Protein AF-A0A5J4T863-F1 (afdb_monomer)

Sequence (246 aa):
MRERHWDKLKEETQPFDHRSDDFTLDKIFEIGLPEHLELIAQIAGQATEEAVIEKKIEEVTAFWNQQEYILTTYKNIARIGSVEDIEQQIDDHLMELASMKGSRYVATFVTELENWEHLLTQMMLTTEKLMMAQKEWLYLESIFGVSEDMRRQMAKEARDFSNVNAEWERIVKQILADKLVLHTSQIPQIVIRCTDVQKKLEIIKNSLNKFLEDKRMLFPRFYFLSDDDLLKILGHARDPQVMKEF

pLDDT: mean 89.09, std 9.51, range [48.03, 98.12]

Organism: NCBI:txid222440

Solvent-accessible surface area (backbone atoms only — not comparable to full-atom values): 13759 Å² total; per-residue (Å²): 121,56,71,75,53,57,50,56,52,31,71,78,53,56,86,73,60,89,84,44,93,74,61,42,73,70,46,43,57,73,60,45,51,79,82,40,50,69,60,52,51,51,50,52,51,49,36,52,56,35,48,54,53,51,51,49,52,51,50,56,50,60,50,47,77,67,38,57,62,45,73,41,71,59,96,90,40,81,41,77,45,78,53,64,72,57,54,51,51,42,54,53,50,48,54,49,48,53,54,50,66,71,40,95,64,28,80,91,46,50,71,59,51,52,50,49,51,51,51,44,52,39,35,51,54,35,50,51,39,49,52,55,30,50,53,55,47,52,57,51,43,64,47,56,71,70,17,66,53,40,30,63,77,39,46,67,51,42,51,53,47,53,57,45,48,59,51,51,51,50,53,52,51,51,42,69,76,46,39,36,44,59,63,51,36,70,40,67,65,54,51,53,51,31,52,55,45,36,56,52,50,49,54,45,50,53,53,49,53,51,52,54,50,56,50,24,71,77,39,68,74,50,70,81,44,54,71,70,57,47,47,50,51,56,38,41,72,85,44,77,70,69,65,71,81,114

Mean predicted aligned error: 7.64 Å

InterPro domains:
  IPR013602 Dynein heavy chain, linker [PF08393] (1-244)
  IPR026983 Dynein heavy chain [PTHR45703] (1-244)
  IPR042222 Dynein heavy chain, domain 2, N-terminal [G3DSA:1.20.140.100] (68-216)
  IPR042228 Dynein heavy chain, linker, subdomain 3 [G3DSA:3.20.180.20] (219-246)

Structure (mmCIF, N/CA/C/O backbone):
data_AF-A0A5J4T863-F1
#
_entry.id   AF-A0A5J4T863-F1
#
loop_
_atom_site.group_PDB
_atom_site.id
_atom_site.type_symbol
_atom_site.label_atom_id
_atom_site.label_alt_id
_atom_site.label_comp_id
_atom_site.label_asym_id
_atom_site.label_entity_id
_atom_site.label_seq_id
_atom_site.pdbx_PDB_ins_code
_atom_site.Cartn_x
_atom_site.Cartn_y
_atom_site.Cartn_z
_atom_site.occupancy
_atom_site.B_iso_or_equiv
_atom_site.auth_seq_id
_atom_site.auth_comp_id
_atom_site.auth_asym_id
_atom_site.auth_atom_id
_atom_site.pdbx_PDB_model_num
ATOM 1 N N . MET A 1 1 ? -23.490 5.747 25.205 1.00 80.31 1 MET A N 1
ATOM 2 C CA . MET A 1 1 ? -23.771 4.595 26.094 1.00 80.31 1 MET A CA 1
ATOM 3 C C . MET A 1 1 ? -24.101 3.373 25.245 1.00 80.31 1 MET A C 1
ATOM 5 O O . MET A 1 1 ? -25.030 3.425 24.451 1.00 80.31 1 MET A O 1
ATOM 9 N N . ARG A 1 2 ? -23.307 2.308 25.373 1.00 87.44 2 ARG A N 1
ATOM 10 C CA . ARG A 1 2 ? -23.528 0.967 24.776 1.00 87.44 2 ARG A CA 1
ATOM 11 C C . ARG A 1 2 ? -24.027 -0.005 25.856 1.00 87.44 2 ARG A C 1
ATOM 13 O O . ARG A 1 2 ? -23.807 0.291 27.025 1.00 87.44 2 ARG A O 1
ATOM 20 N N . GLU A 1 3 ? -24.593 -1.158 25.490 1.00 86.69 3 GLU A N 1
ATOM 21 C CA . GLU A 1 3 ? -25.107 -2.180 26.438 1.00 86.69 3 GLU A CA 1
ATOM 22 C C . GLU A 1 3 ? -24.143 -2.491 27.589 1.00 86.69 3 GLU A C 1
ATOM 24 O O . GLU A 1 3 ? -24.523 -2.369 28.744 1.00 86.69 3 GLU A O 1
ATOM 29 N N . ARG A 1 4 ? -22.853 -2.705 27.293 1.00 87.50 4 ARG A N 1
ATOM 30 C CA . ARG A 1 4 ? -21.797 -2.934 28.301 1.00 87.50 4 ARG A CA 1
ATOM 31 C C . ARG A 1 4 ? -21.737 -1.894 29.431 1.00 87.50 4 ARG A C 1
ATOM 33 O O . ARG A 1 4 ? -21.301 -2.205 30.532 1.00 87.50 4 ARG A O 1
ATOM 40 N N . HIS A 1 5 ? -22.133 -0.650 29.163 1.00 88.62 5 HIS A N 1
ATOM 41 C CA . HIS A 1 5 ? -22.171 0.415 30.167 1.00 88.62 5 HIS A CA 1
ATOM 42 C C . HIS A 1 5 ? -23.421 0.312 31.035 1.00 88.62 5 HIS A C 1
ATOM 44 O O . HIS A 1 5 ? -23.343 0.529 32.238 1.00 88.62 5 HIS A O 1
ATOM 50 N N . TRP A 1 6 ? -24.558 -0.033 30.427 1.00 87.38 6 TRP A N 1
ATOM 51 C CA . TRP A 1 6 ? -25.800 -0.299 31.145 1.00 87.38 6 TRP A CA 1
ATOM 52 C C . TRP A 1 6 ? -25.680 -1.545 32.013 1.00 87.38 6 TRP A C 1
ATOM 54 O O . TRP A 1 6 ? -26.173 -1.540 33.131 1.00 87.38 6 TRP A O 1
ATOM 64 N N . ASP A 1 7 ? -24.985 -2.575 31.542 1.00 86.38 7 ASP A N 1
ATOM 65 C CA . ASP A 1 7 ? -24.773 -3.808 32.298 1.00 86.38 7 ASP A CA 1
ATOM 66 C C . ASP A 1 7 ? -23.894 -3.571 33.532 1.00 86.38 7 ASP A C 1
ATOM 68 O O . ASP A 1 7 ? -24.303 -3.941 34.627 1.00 86.38 7 ASP A O 1
ATOM 72 N N . LYS A 1 8 ? -22.790 -2.817 33.409 1.00 84.56 8 LYS A N 1
ATOM 73 C CA . LYS A 1 8 ? -22.002 -2.350 34.572 1.00 84.56 8 LYS A CA 1
ATOM 74 C C . LYS A 1 8 ? -22.839 -1.566 35.582 1.00 84.56 8 LYS A C 1
ATOM 76 O O . LYS A 1 8 ? -22.644 -1.670 36.786 1.00 84.56 8 LYS A O 1
ATOM 81 N N . LEU A 1 9 ? -23.766 -0.753 35.086 1.00 86.12 9 LEU A N 1
ATOM 82 C CA . LEU A 1 9 ? -24.623 0.074 35.926 1.00 86.12 9 LEU A CA 1
ATOM 83 C C . LEU A 1 9 ? -25.678 -0.776 36.653 1.00 86.12 9 LEU A C 1
ATOM 85 O O . LEU A 1 9 ? -25.969 -0.508 37.812 1.00 86.12 9 LEU A O 1
ATOM 89 N N . LYS A 1 10 ? -26.200 -1.829 36.011 1.00 86.69 10 LYS A N 1
ATOM 90 C CA . LYS A 1 10 ? -27.104 -2.820 36.624 1.00 86.69 10 LYS A CA 1
ATOM 91 C C . LYS A 1 10 ? -26.392 -3.731 37.631 1.00 86.69 10 LYS A C 1
ATOM 93 O O . LYS A 1 10 ? -27.035 -4.163 38.579 1.00 86.69 10 LYS A O 1
ATOM 98 N N . GLU A 1 11 ? -25.108 -4.041 37.428 1.00 84.31 11 GLU A N 1
ATOM 99 C CA . GLU A 1 11 ? -24.301 -4.860 38.352 1.00 84.31 11 GLU A CA 1
ATOM 100 C C . GLU A 1 11 ? -24.072 -4.170 39.703 1.00 84.31 11 GLU A C 1
ATOM 102 O O . GLU A 1 11 ? -24.133 -4.814 40.746 1.00 84.31 11 GLU A O 1
ATOM 107 N N . GLU A 1 12 ? -23.835 -2.860 39.679 1.00 78.12 12 GLU A N 1
ATOM 108 C CA . GLU A 1 12 ? -23.541 -2.046 40.867 1.00 78.12 12 GLU A CA 1
ATOM 109 C C . GLU A 1 12 ? -24.800 -1.429 41.509 1.00 78.12 12 GLU A C 1
ATOM 111 O O . GLU A 1 12 ? -24.727 -0.809 42.570 1.00 78.12 12 GLU A O 1
ATOM 116 N N . THR A 1 13 ? -25.961 -1.576 40.862 1.00 79.31 13 THR A N 1
ATOM 117 C CA . THR A 1 13 ? -27.264 -1.114 41.368 1.00 79.31 13 THR A CA 1
ATOM 118 C C . THR A 1 13 ? -28.257 -2.283 41.415 1.00 79.31 13 THR A C 1
ATOM 120 O O . THR A 1 13 ? -27.881 -3.408 41.740 1.00 79.31 13 THR A O 1
ATOM 123 N N . GLN A 1 14 ? -29.541 -2.048 41.135 1.00 79.38 14 GLN A N 1
ATOM 124 C CA . GLN A 1 14 ? -30.522 -3.120 40.976 1.00 79.38 14 GLN A CA 1
ATOM 125 C C . GLN A 1 14 ? -30.745 -3.443 39.493 1.00 79.38 14 GLN A C 1
ATOM 127 O O . GLN A 1 14 ? -30.554 -2.582 38.636 1.00 79.38 14 GLN A O 1
ATOM 132 N N . PRO A 1 15 ? -31.214 -4.655 39.153 1.00 79.81 15 PRO A N 1
ATOM 133 C CA . PRO A 1 15 ? -31.597 -4.977 37.787 1.00 79.81 15 PRO A CA 1
ATOM 134 C C . PRO A 1 15 ? -32.766 -4.098 37.326 1.00 79.81 15 PRO A C 1
ATOM 136 O O . PRO A 1 15 ? -33.835 -4.102 37.935 1.00 79.81 15 PRO A O 1
ATOM 139 N N . PHE A 1 16 ? -32.588 -3.389 36.215 1.00 82.19 16 PHE A N 1
ATOM 140 C CA . PHE A 1 16 ? -33.662 -2.663 35.542 1.00 82.19 16 PHE A CA 1
ATOM 141 C C . PHE A 1 16 ? -33.547 -2.803 34.024 1.00 82.19 16 PHE A C 1
ATOM 143 O O . PHE A 1 16 ? -32.462 -3.022 33.471 1.00 82.19 16 PHE A O 1
ATOM 150 N N . ASP A 1 17 ? -34.683 -2.664 33.344 1.00 83.38 17 ASP A N 1
ATOM 151 C CA . ASP A 1 17 ? -34.731 -2.612 31.889 1.00 83.38 17 ASP A CA 1
ATOM 152 C C . ASP A 1 17 ? -34.752 -1.156 31.415 1.00 83.38 17 ASP A C 1
ATOM 154 O O . ASP A 1 17 ? -35.772 -0.475 31.473 1.00 83.38 17 ASP A O 1
ATOM 158 N N . HIS A 1 18 ? -33.601 -0.690 30.937 1.00 79.25 18 HIS A N 1
ATOM 159 C CA . HIS A 1 18 ? -33.407 0.659 30.404 1.00 79.25 18 HIS A CA 1
ATOM 160 C C . HIS A 1 18 ? -34.060 0.879 29.026 1.00 79.25 18 HIS A C 1
ATOM 162 O O . HIS A 1 18 ? -34.014 1.993 28.509 1.00 79.25 18 HIS A O 1
ATOM 168 N N . ARG A 1 19 ? -34.623 -0.173 28.412 1.00 82.62 19 ARG A N 1
ATOM 169 C CA . ARG A 1 19 ? -35.349 -0.118 27.133 1.00 82.62 19 ARG A CA 1
ATOM 170 C C . ARG A 1 19 ? -36.867 -0.230 27.303 1.00 82.62 19 ARG A C 1
ATOM 172 O O . ARG A 1 19 ? -37.578 -0.131 26.307 1.00 82.62 19 ARG A O 1
ATOM 179 N N . SER A 1 20 ? -37.349 -0.459 28.524 1.00 85.38 20 SER A N 1
ATOM 180 C CA . SER A 1 20 ? -38.778 -0.542 28.823 1.00 85.38 20 SER A CA 1
ATOM 181 C C . SER A 1 20 ? -39.431 0.839 28.778 1.00 85.38 20 SER A C 1
ATOM 183 O O . SER A 1 20 ? -38.846 1.821 29.236 1.00 85.38 20 SER A O 1
ATOM 185 N N . ASP A 1 21 ? -40.680 0.896 28.314 1.00 81.81 21 ASP A N 1
ATOM 186 C CA . ASP A 1 21 ? -41.514 2.103 28.374 1.00 81.81 21 ASP A CA 1
ATOM 187 C C . ASP A 1 21 ? -41.755 2.568 29.829 1.00 81.81 21 ASP A C 1
ATOM 189 O O . ASP A 1 21 ? -42.016 3.745 30.077 1.00 81.81 21 ASP A O 1
ATOM 193 N N . ASP A 1 22 ? -41.593 1.664 30.804 1.00 80.19 22 ASP A N 1
ATOM 194 C CA . ASP A 1 22 ? -41.710 1.948 32.240 1.00 80.19 22 ASP A CA 1
ATOM 195 C C . ASP A 1 22 ? -40.441 2.584 32.848 1.00 80.19 22 ASP A C 1
ATOM 197 O O . ASP A 1 22 ? -40.421 2.924 34.037 1.00 80.19 22 ASP A O 1
ATOM 201 N N . PHE A 1 23 ? -39.368 2.767 32.064 1.00 82.75 23 PHE A N 1
ATOM 202 C CA . PHE A 1 23 ? -38.131 3.419 32.504 1.00 82.75 23 PHE A CA 1
ATOM 203 C C . PHE A 1 23 ? -38.292 4.948 32.557 1.00 82.75 23 PHE A C 1
ATOM 205 O O . PHE A 1 23 ? -37.759 5.709 31.749 1.00 82.75 23 PHE A O 1
ATOM 212 N N . THR A 1 24 ? -39.079 5.400 33.529 1.00 85.56 24 THR A N 1
ATOM 213 C CA . THR A 1 24 ? -39.400 6.810 33.780 1.00 85.56 24 THR A CA 1
ATOM 214 C C . THR A 1 24 ? -38.489 7.423 34.849 1.00 85.56 24 THR A C 1
ATOM 216 O O . THR A 1 24 ? -37.774 6.716 35.558 1.00 85.56 24 THR A O 1
ATOM 219 N N . LEU A 1 25 ? -38.527 8.753 35.008 1.00 81.75 25 LEU A N 1
ATOM 220 C CA . LEU A 1 25 ? -37.809 9.438 36.093 1.00 81.75 25 LEU A CA 1
ATOM 221 C C . LEU A 1 25 ? -38.208 8.900 37.472 1.00 81.75 25 LEU A C 1
ATOM 223 O O . LEU A 1 25 ? -37.327 8.652 38.288 1.00 81.75 25 LEU A O 1
ATOM 227 N N . ASP A 1 26 ? -39.498 8.654 37.705 1.00 83.75 26 ASP A N 1
ATOM 228 C CA . ASP A 1 26 ? -39.975 8.066 38.962 1.00 83.75 26 ASP A CA 1
ATOM 229 C C . ASP A 1 26 ? -39.335 6.695 39.199 1.00 83.75 26 ASP A C 1
ATOM 231 O O . ASP A 1 26 ? -38.823 6.425 40.286 1.00 83.75 26 ASP A O 1
ATOM 235 N N . LYS A 1 27 ? -39.237 5.870 38.147 1.00 80.81 27 LYS A N 1
ATOM 236 C CA . LYS A 1 27 ? -38.539 4.586 38.214 1.00 80.81 27 LYS A CA 1
ATOM 237 C C . LYS A 1 27 ? -37.052 4.759 38.533 1.00 80.81 27 LYS A C 1
ATOM 239 O O . LYS A 1 27 ? -36.527 4.018 39.351 1.00 80.81 27 LYS A O 1
ATOM 244 N N . ILE A 1 28 ? -36.375 5.753 37.959 1.00 82.50 28 ILE A N 1
ATOM 245 C CA . ILE A 1 28 ? -34.960 6.047 38.253 1.00 82.50 28 ILE A CA 1
ATOM 246 C C . ILE A 1 28 ? -34.751 6.363 39.744 1.00 82.50 28 ILE A C 1
ATOM 248 O O . ILE A 1 28 ? -33.784 5.879 40.336 1.00 82.50 28 ILE A O 1
ATOM 252 N N . PHE A 1 29 ? -35.661 7.125 40.361 1.00 82.12 29 PHE A N 1
ATOM 253 C CA . PHE A 1 29 ? -35.635 7.382 41.804 1.00 82.12 29 PHE A CA 1
ATOM 254 C C . PHE A 1 29 ? -35.939 6.121 42.623 1.00 82.12 29 PHE A C 1
ATOM 256 O O . PHE A 1 29 ? -35.241 5.866 43.601 1.00 82.12 29 PHE A O 1
ATOM 263 N N . GLU A 1 30 ? -36.916 5.305 42.212 1.00 82.06 30 GLU A N 1
ATOM 264 C CA . GLU A 1 30 ? -37.238 4.032 42.880 1.00 82.06 30 GLU A CA 1
ATOM 265 C C . GLU A 1 30 ? -36.070 3.038 42.876 1.00 82.06 30 GLU A C 1
ATOM 267 O O . GLU A 1 30 ? -35.880 2.312 43.849 1.00 82.06 30 GLU A O 1
ATOM 272 N N . ILE A 1 31 ? -35.285 3.001 41.794 1.00 79.50 31 ILE A N 1
ATOM 273 C CA . ILE A 1 31 ? -34.131 2.100 41.651 1.00 79.50 31 ILE A CA 1
ATOM 274 C C . ILE A 1 31 ? -32.913 2.614 42.455 1.00 79.50 31 ILE A C 1
ATOM 276 O O . ILE A 1 31 ? -31.902 1.925 42.565 1.00 79.50 31 ILE A O 1
ATOM 280 N N . GLY A 1 32 ? -32.984 3.816 43.041 1.00 79.31 32 GLY A N 1
ATOM 281 C CA . GLY A 1 32 ? -31.904 4.378 43.859 1.00 79.31 32 GLY A CA 1
ATOM 282 C C . GLY A 1 32 ? -30.717 4.910 43.052 1.00 79.31 32 GLY A C 1
ATOM 283 O O . GLY A 1 32 ? -29.674 5.223 43.615 1.00 79.31 32 GLY A O 1
ATOM 284 N N . LEU A 1 33 ? -30.860 5.088 41.734 1.00 80.50 33 LEU A N 1
ATOM 285 C CA . LEU A 1 33 ? -29.812 5.644 40.866 1.00 80.50 33 LEU A CA 1
ATOM 286 C C . LEU A 1 33 ? -29.230 6.994 41.343 1.00 80.50 33 LEU A C 1
ATOM 288 O O . LEU A 1 33 ? -28.018 7.182 41.210 1.00 80.50 33 LEU A O 1
ATOM 292 N N . PRO A 1 34 ? -30.012 7.923 41.936 1.00 83.44 34 PRO A N 1
ATOM 293 C CA . PRO A 1 34 ? -29.473 9.163 42.501 1.00 83.44 34 PRO A CA 1
ATOM 294 C C . PRO A 1 34 ? -28.481 8.968 43.657 1.00 83.44 34 PRO A C 1
ATOM 296 O O . PRO A 1 34 ? -27.732 9.889 43.971 1.00 83.44 34 PRO A O 1
ATOM 299 N N . GLU A 1 35 ? -28.446 7.799 44.296 1.00 85.50 35 GLU A N 1
ATOM 300 C CA . GLU A 1 35 ? -27.466 7.485 45.345 1.00 85.50 35 GLU A CA 1
ATOM 301 C C . GLU A 1 35 ? -26.100 7.094 44.751 1.00 85.50 35 GLU A C 1
ATOM 303 O O . GLU A 1 35 ? -25.078 7.160 45.430 1.00 85.50 35 GLU A O 1
ATOM 308 N N . HIS A 1 36 ? -26.056 6.778 43.451 1.00 85.56 36 HIS A N 1
ATOM 309 C CA . HIS A 1 36 ? -24.871 6.314 42.725 1.00 85.56 36 HIS A CA 1
ATOM 310 C C . HIS A 1 36 ? -24.353 7.337 41.696 1.00 85.56 36 HIS A C 1
ATOM 312 O O . HIS A 1 36 ? -23.731 6.964 40.700 1.00 85.56 36 HIS A O 1
ATOM 318 N N . LEU A 1 37 ? -24.584 8.639 41.911 1.00 86.31 37 LEU A N 1
ATOM 319 C CA . LEU A 1 37 ? -24.225 9.697 40.949 1.00 86.31 37 LEU A CA 1
ATOM 320 C C . LEU A 1 37 ? -22.748 9.682 40.531 1.00 86.31 37 LEU A C 1
ATOM 322 O O . LEU A 1 37 ? -22.456 9.893 39.355 1.00 86.31 37 LEU A O 1
ATOM 326 N N . GLU A 1 38 ? -21.824 9.410 41.456 1.00 87.81 38 GLU A N 1
ATOM 327 C CA . GLU A 1 38 ? -20.389 9.325 41.142 1.00 87.81 38 GLU A CA 1
ATOM 328 C C . GLU A 1 38 ? -20.082 8.174 40.176 1.00 87.81 38 GLU A C 1
ATOM 330 O O . GLU A 1 38 ? -19.360 8.358 39.194 1.00 87.81 38 GLU A O 1
ATOM 335 N N . LEU A 1 39 ? -20.691 7.007 40.403 1.00 86.62 39 LEU A N 1
ATOM 336 C CA . LEU A 1 39 ? -20.548 5.845 39.531 1.00 86.62 39 LEU A CA 1
ATOM 337 C C . LEU A 1 39 ? -21.152 6.116 38.147 1.00 86.62 39 LEU A C 1
ATOM 339 O O . LEU A 1 39 ? -20.528 5.814 37.129 1.00 86.62 39 LEU A O 1
ATOM 343 N N . ILE A 1 40 ? -22.343 6.721 38.096 1.00 88.06 40 ILE A N 1
ATOM 344 C CA . ILE A 1 40 ? -23.002 7.091 36.837 1.00 88.06 40 ILE A CA 1
ATOM 345 C C . ILE A 1 40 ? -22.121 8.070 36.055 1.00 88.06 40 ILE A C 1
ATOM 347 O O . ILE A 1 40 ? -21.906 7.876 34.858 1.00 88.06 40 ILE A O 1
ATOM 351 N N . ALA A 1 41 ? -21.568 9.088 36.722 1.00 89.00 41 ALA A N 1
ATOM 352 C CA . ALA A 1 41 ? -20.662 10.050 36.104 1.00 89.00 41 ALA A CA 1
ATOM 353 C C . ALA A 1 41 ? -19.390 9.373 35.569 1.00 89.00 41 ALA A C 1
ATOM 355 O O . ALA A 1 41 ? -18.960 9.667 34.453 1.00 89.00 41 ALA A O 1
ATOM 356 N N . GLN A 1 42 ? -18.822 8.420 36.314 1.00 88.94 42 GLN A N 1
ATOM 357 C CA . GLN A 1 42 ? -17.664 7.644 35.874 1.00 88.94 42 GLN A CA 1
ATOM 358 C C . GLN A 1 42 ? -17.976 6.785 34.638 1.00 88.94 42 GLN A C 1
ATOM 360 O O . GLN A 1 42 ? -17.206 6.799 33.676 1.00 88.94 42 GLN A O 1
ATOM 365 N N . ILE A 1 43 ? -19.097 6.056 34.635 1.00 88.50 43 ILE A N 1
ATOM 366 C CA . ILE A 1 43 ? -19.513 5.202 33.511 1.00 88.50 43 ILE A CA 1
ATOM 367 C C . ILE A 1 43 ? -19.843 6.052 32.279 1.00 88.50 43 ILE A C 1
ATOM 369 O O . ILE A 1 43 ? -19.440 5.704 31.169 1.00 88.50 43 ILE A O 1
ATOM 373 N N . ALA A 1 44 ? -20.535 7.179 32.456 1.00 89.50 44 ALA A N 1
ATOM 374 C CA . ALA A 1 44 ? -20.839 8.111 31.374 1.00 89.50 44 ALA A CA 1
ATOM 375 C C . ALA A 1 44 ? -19.565 8.747 30.795 1.00 89.50 44 ALA A C 1
ATOM 377 O O . ALA A 1 44 ? -19.439 8.871 29.574 1.00 89.50 44 ALA A O 1
ATOM 378 N N . GLY A 1 45 ? -18.598 9.090 31.652 1.00 89.88 45 GLY A N 1
ATOM 379 C CA . GLY A 1 45 ? -17.272 9.548 31.241 1.00 89.88 45 GLY A CA 1
ATOM 380 C C . GLY A 1 45 ? -16.543 8.492 30.410 1.00 89.88 45 GLY A C 1
ATOM 381 O O . GLY A 1 45 ? -16.135 8.777 29.287 1.00 89.88 45 GLY A O 1
ATOM 382 N N . GLN A 1 46 ? -16.479 7.246 30.897 1.00 89.62 46 GLN A N 1
ATOM 383 C CA . GLN A 1 46 ? -15.928 6.118 30.136 1.00 89.62 46 GLN A CA 1
ATOM 384 C C . GLN A 1 46 ? -16.626 5.956 28.779 1.00 89.62 46 GLN A C 1
ATOM 386 O O . GLN A 1 46 ? -15.955 5.842 27.759 1.00 89.62 46 GLN A O 1
ATOM 391 N N . ALA A 1 47 ? -17.959 5.991 28.745 1.00 90.38 47 ALA A N 1
ATOM 392 C CA . ALA A 1 47 ? -18.721 5.830 27.511 1.00 90.38 47 ALA A CA 1
ATOM 393 C C . ALA A 1 47 ? -18.468 6.950 26.496 1.00 90.38 47 ALA A C 1
ATOM 395 O O . ALA A 1 47 ? -18.556 6.712 25.293 1.00 90.38 47 ALA A O 1
ATOM 396 N N . THR A 1 48 ? -18.191 8.163 26.975 1.00 91.75 48 THR A N 1
ATOM 397 C CA . THR A 1 48 ? -17.872 9.314 26.125 1.00 91.75 48 THR A CA 1
ATOM 398 C C . THR A 1 48 ? -16.505 9.131 25.476 1.00 91.75 48 THR A C 1
ATOM 400 O O . THR A 1 48 ? -16.383 9.258 24.263 1.00 91.75 48 THR A O 1
ATOM 403 N N . GLU A 1 49 ? -15.499 8.749 26.260 1.00 91.38 49 GLU A N 1
ATOM 404 C CA . GLU A 1 49 ? -14.139 8.505 25.767 1.00 91.38 49 GLU A CA 1
ATOM 405 C C . GLU A 1 49 ? -14.071 7.286 24.832 1.00 91.38 49 GLU A C 1
ATOM 407 O O . GLU A 1 49 ? -13.416 7.328 23.792 1.00 91.38 49 GLU A O 1
ATOM 412 N N . GLU A 1 50 ? -14.809 6.214 25.138 1.00 92.56 50 GLU A N 1
ATOM 413 C CA . GLU A 1 50 ? -14.932 5.056 24.246 1.00 92.56 50 GLU A CA 1
ATOM 414 C C . GLU A 1 50 ? -15.592 5.419 22.909 1.00 92.56 50 GLU A C 1
ATOM 416 O O . GLU A 1 50 ? -15.167 4.921 21.870 1.00 92.56 50 GLU A O 1
ATOM 421 N N . ALA A 1 51 ? -16.596 6.302 22.911 1.00 92.06 51 ALA A N 1
ATOM 422 C CA . ALA A 1 51 ? -17.252 6.748 21.682 1.00 92.06 51 ALA A CA 1
ATOM 423 C C . ALA A 1 51 ? -16.312 7.564 20.776 1.00 92.06 51 ALA A C 1
ATOM 425 O O . ALA A 1 51 ? -16.452 7.519 19.555 1.00 92.06 51 ALA A O 1
ATOM 426 N N . VAL A 1 52 ? -15.343 8.286 21.351 1.00 92.12 52 VAL A N 1
ATOM 427 C CA . VAL A 1 52 ? -14.309 8.989 20.572 1.00 92.12 52 VAL A CA 1
ATOM 428 C C . VAL A 1 52 ? -13.413 7.989 19.841 1.00 92.12 52 VAL A C 1
ATOM 430 O O . VAL A 1 52 ? -13.148 8.176 18.655 1.00 92.12 52 VAL A O 1
ATOM 433 N N . ILE A 1 53 ? -12.976 6.924 20.521 1.00 93.38 53 ILE A N 1
ATOM 434 C CA . ILE A 1 53 ? -12.157 5.862 19.914 1.00 93.38 53 ILE A CA 1
ATOM 435 C C . ILE A 1 53 ? -12.948 5.147 18.812 1.00 93.38 53 ILE A C 1
ATOM 437 O O . ILE A 1 53 ? -12.453 5.008 17.698 1.00 93.38 53 ILE A O 1
ATOM 441 N N . GLU A 1 54 ? -14.190 4.754 19.100 1.00 94.19 54 GLU A N 1
ATOM 442 C CA . GLU A 1 54 ? -15.077 4.074 18.147 1.00 94.19 54 GLU A CA 1
ATOM 443 C C . GLU A 1 54 ? -15.268 4.903 16.867 1.00 94.19 54 GLU A C 1
ATOM 445 O O . GLU A 1 54 ? -15.028 4.409 15.769 1.00 94.19 54 GLU A O 1
ATOM 450 N N . LYS A 1 55 ? -15.584 6.198 17.003 1.00 94.25 55 LYS A N 1
ATOM 451 C CA . LYS A 1 55 ? -15.763 7.102 15.858 1.00 94.25 55 LYS A CA 1
ATOM 452 C C . LYS A 1 55 ? -14.497 7.231 15.010 1.00 94.25 55 LYS A C 1
ATOM 454 O O . LYS A 1 55 ? -14.580 7.240 13.787 1.00 94.25 55 LYS A O 1
ATOM 459 N N . LYS A 1 56 ? -13.324 7.322 15.642 1.00 94.44 56 LYS A N 1
ATOM 460 C CA . LYS A 1 56 ? -12.049 7.392 14.915 1.00 94.44 56 LYS A CA 1
ATOM 461 C C . LYS A 1 56 ? -11.774 6.118 14.123 1.00 94.44 56 LYS A C 1
ATOM 463 O O . LYS A 1 56 ? -11.345 6.194 12.978 1.00 94.44 56 LYS A O 1
ATOM 468 N N . ILE A 1 57 ? -12.048 4.950 14.701 1.00 95.69 57 ILE A N 1
ATOM 469 C CA . ILE A 1 57 ? -11.889 3.679 13.986 1.00 95.69 57 ILE A CA 1
ATOM 470 C C . ILE A 1 57 ? -12.855 3.599 12.794 1.00 95.69 57 ILE A C 1
ATOM 472 O O . ILE A 1 57 ? -12.457 3.1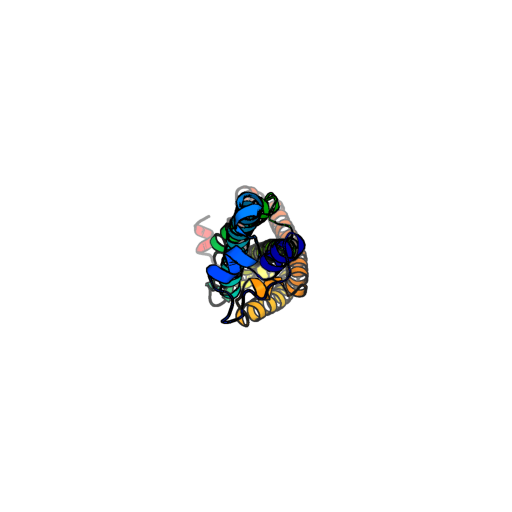65 11.710 1.00 95.69 57 ILE A O 1
ATOM 476 N N . GLU A 1 58 ? -14.099 4.060 12.954 1.00 96.44 58 GLU A N 1
ATOM 477 C CA . GLU A 1 58 ? -15.072 4.150 11.856 1.00 96.44 58 GLU A CA 1
ATOM 478 C C . GLU A 1 58 ? -14.583 5.079 10.729 1.00 96.44 58 GLU A C 1
ATOM 480 O O . GLU A 1 58 ? -14.711 4.733 9.554 1.00 96.44 58 GLU A O 1
ATOM 485 N N . GLU A 1 59 ? -13.981 6.224 11.069 1.00 96.50 59 GLU A N 1
ATOM 486 C CA . GLU A 1 59 ? -13.401 7.178 10.112 1.00 96.50 59 GLU A CA 1
ATOM 487 C C . GLU A 1 59 ? -12.233 6.552 9.328 1.00 96.50 59 GLU A C 1
ATOM 489 O O . GLU A 1 59 ? -12.250 6.571 8.095 1.00 96.50 59 GLU A O 1
ATOM 494 N N . VAL A 1 60 ? -11.281 5.910 10.020 1.00 97.25 60 VAL A N 1
ATOM 495 C CA . VAL A 1 60 ? -10.162 5.167 9.401 1.00 97.25 60 VAL A CA 1
ATOM 496 C C . VAL A 1 60 ? -10.693 4.079 8.465 1.00 97.25 60 VAL A C 1
ATOM 498 O O . VAL A 1 60 ? -10.244 3.944 7.325 1.00 97.25 60 VAL A O 1
ATOM 501 N N . THR A 1 61 ? -11.701 3.334 8.917 1.00 97.06 61 THR A N 1
ATOM 502 C CA . THR A 1 61 ? -12.332 2.268 8.134 1.00 97.06 61 THR A CA 1
ATOM 503 C C . THR A 1 61 ? -12.992 2.808 6.871 1.00 97.06 61 THR A C 1
ATOM 505 O O . THR A 1 61 ? -12.784 2.278 5.779 1.00 97.06 61 THR A O 1
ATOM 508 N N . ALA A 1 62 ? -13.780 3.875 6.993 1.00 97.56 62 ALA A N 1
ATOM 509 C CA . ALA A 1 62 ? -14.462 4.490 5.864 1.00 97.56 62 ALA A CA 1
ATOM 510 C C . ALA A 1 62 ? -13.475 5.056 4.833 1.00 97.56 62 ALA A C 1
ATOM 512 O O . ALA A 1 62 ? -13.704 4.895 3.633 1.00 97.56 62 ALA A O 1
ATOM 513 N N . PHE A 1 63 ? -12.379 5.664 5.297 1.00 97.69 63 PHE A N 1
ATOM 514 C CA . PHE A 1 63 ? -11.324 6.203 4.445 1.00 97.69 63 PHE A CA 1
ATOM 515 C C . PHE A 1 63 ? -10.659 5.102 3.605 1.00 97.69 63 PHE A C 1
ATOM 517 O O . PHE A 1 63 ? -10.649 5.169 2.374 1.00 97.69 63 PHE A O 1
ATOM 524 N N . TRP A 1 64 ? -10.165 4.039 4.246 1.00 97.69 64 TRP A N 1
ATOM 525 C CA . TRP A 1 64 ? -9.403 2.997 3.548 1.00 97.69 64 TRP A CA 1
ATOM 526 C C . TRP A 1 64 ? -10.245 2.079 2.665 1.00 97.69 64 TRP A C 1
ATOM 528 O O . TRP A 1 64 ? -9.722 1.523 1.700 1.00 97.69 64 TRP A O 1
ATOM 538 N N . ASN A 1 65 ? -11.549 1.980 2.924 1.00 96.56 65 ASN A N 1
ATOM 539 C CA . ASN A 1 65 ? -12.482 1.269 2.048 1.00 96.56 65 ASN A CA 1
ATOM 540 C C . ASN A 1 65 ? -12.706 1.961 0.693 1.00 96.56 65 ASN A C 1
ATOM 542 O O . ASN A 1 65 ? -13.280 1.352 -0.207 1.00 96.56 65 ASN A O 1
ATOM 546 N N . GLN A 1 66 ? -12.297 3.223 0.546 1.00 96.06 66 GLN A N 1
ATOM 547 C CA . GLN A 1 66 ? -12.488 4.005 -0.681 1.00 96.06 66 GLN A CA 1
ATOM 548 C C . GLN A 1 66 ? -11.169 4.432 -1.324 1.00 96.06 66 GLN A C 1
ATOM 550 O O . GLN A 1 66 ? -11.173 4.930 -2.448 1.00 96.06 66 GLN A O 1
ATOM 555 N N . GLN A 1 67 ? -10.046 4.258 -0.625 1.00 97.19 67 GLN A N 1
ATOM 556 C CA . GLN A 1 67 ? -8.773 4.770 -1.095 1.00 97.19 67 GLN A CA 1
ATOM 557 C C . GLN A 1 67 ? -8.194 3.897 -2.211 1.00 97.19 67 GLN A C 1
ATOM 559 O O . GLN A 1 67 ? -7.923 2.707 -2.024 1.00 97.19 67 GLN A O 1
ATOM 564 N N . GLU A 1 68 ? -7.968 4.513 -3.370 1.00 95.94 68 GLU A N 1
ATOM 565 C CA . GLU A 1 68 ? -7.453 3.865 -4.576 1.00 95.94 68 GLU A CA 1
ATOM 566 C C . GLU A 1 68 ? -6.026 4.315 -4.907 1.00 95.94 68 GLU A C 1
ATOM 568 O O . GLU A 1 68 ? -5.656 5.476 -4.721 1.00 95.94 68 GLU A O 1
ATOM 573 N N . TYR A 1 69 ? -5.232 3.418 -5.495 1.00 94.50 69 TYR A N 1
ATOM 574 C CA . TYR A 1 69 ? -3.998 3.821 -6.161 1.00 94.50 69 TYR A CA 1
ATOM 575 C C . TYR A 1 69 ? -4.302 4.713 -7.369 1.00 94.50 69 TYR A C 1
ATOM 577 O O . TYR A 1 69 ? -5.068 4.354 -8.270 1.00 94.50 69 TYR A O 1
ATOM 585 N N . ILE A 1 70 ? -3.611 5.851 -7.444 1.00 91.00 70 ILE A N 1
ATOM 586 C CA . ILE A 1 70 ? -3.614 6.685 -8.644 1.00 91.00 70 ILE A CA 1
ATOM 587 C C . ILE A 1 70 ? -2.878 5.927 -9.744 1.00 91.00 70 ILE A C 1
ATOM 589 O O . ILE A 1 70 ? -1.791 5.395 -9.534 1.00 91.00 70 ILE A O 1
ATOM 593 N N . LEU A 1 71 ? -3.445 5.902 -10.946 1.00 84.25 71 LEU A N 1
ATOM 594 C CA . LEU A 1 71 ? -2.835 5.258 -12.104 1.00 84.25 71 LEU A CA 1
ATOM 595 C C . LEU A 1 71 ? -2.549 6.293 -13.177 1.00 84.25 71 LEU A C 1
ATOM 597 O O . LEU A 1 71 ? -3.387 7.131 -13.505 1.00 84.25 71 LEU A O 1
ATOM 601 N N . THR A 1 72 ? -1.351 6.214 -13.743 1.00 86.00 72 THR A N 1
ATOM 602 C CA . THR A 1 72 ? -0.914 7.084 -14.832 1.00 86.00 72 THR A CA 1
ATOM 603 C C . THR A 1 72 ? -0.405 6.248 -15.993 1.00 86.00 72 THR A C 1
ATOM 605 O O . THR A 1 72 ? -0.046 5.082 -15.841 1.00 86.00 72 THR A O 1
ATOM 608 N N . THR A 1 73 ? -0.369 6.840 -17.180 1.00 83.25 73 THR A N 1
ATOM 609 C CA . THR A 1 73 ? 0.217 6.211 -18.364 1.00 83.25 73 THR A CA 1
ATOM 610 C C . THR A 1 73 ? 1.488 6.944 -18.758 1.00 83.25 73 THR A C 1
ATOM 612 O O . THR A 1 73 ? 1.471 8.163 -18.925 1.00 83.25 73 THR A O 1
ATOM 615 N N . TYR A 1 74 ? 2.581 6.212 -18.959 1.00 71.38 74 TYR A N 1
ATOM 616 C CA . TYR A 1 74 ? 3.818 6.737 -19.532 1.00 71.38 74 TYR A CA 1
ATOM 617 C C . TYR A 1 74 ? 4.135 5.966 -20.812 1.00 71.38 74 TYR A C 1
ATOM 619 O O . TYR A 1 74 ? 4.289 4.750 -20.770 1.00 71.38 74 TYR A O 1
ATOM 627 N N . LYS A 1 75 ? 4.195 6.659 -21.959 1.00 68.69 75 LYS A N 1
ATOM 628 C CA . LYS A 1 75 ? 4.451 6.045 -23.280 1.00 68.69 75 LYS A CA 1
ATOM 629 C C . LYS A 1 75 ? 3.533 4.841 -23.590 1.00 68.69 75 LYS A C 1
ATOM 631 O O . LYS A 1 75 ? 3.995 3.822 -24.085 1.00 68.69 75 LYS A O 1
ATOM 636 N N . ASN A 1 76 ? 2.232 4.967 -23.301 1.00 70.75 76 ASN A N 1
ATOM 637 C CA . ASN A 1 76 ? 1.206 3.912 -23.421 1.00 70.75 76 ASN A CA 1
ATOM 638 C C . ASN A 1 76 ? 1.344 2.721 -22.454 1.00 70.75 76 ASN A C 1
ATOM 640 O O . ASN A 1 76 ? 0.606 1.747 -22.593 1.00 70.75 76 ASN A O 1
ATOM 644 N N . ILE A 1 77 ? 2.224 2.803 -21.453 1.00 76.56 77 ILE A N 1
ATOM 645 C CA . ILE A 1 77 ? 2.360 1.780 -20.415 1.00 76.56 77 ILE A CA 1
ATOM 646 C C . ILE A 1 77 ? 1.718 2.284 -19.123 1.00 76.56 77 ILE A C 1
ATOM 648 O O . ILE A 1 77 ? 1.989 3.404 -18.679 1.00 76.56 77 ILE A O 1
ATOM 652 N N . ALA A 1 78 ? 0.840 1.471 -18.537 1.00 83.19 78 ALA A N 1
ATOM 653 C CA . ALA A 1 78 ? 0.213 1.773 -17.259 1.00 83.19 78 ALA A CA 1
ATOM 654 C C . ALA A 1 78 ? 1.231 1.649 -16.119 1.00 83.19 78 ALA A C 1
ATOM 656 O O . ALA A 1 78 ? 2.018 0.704 -16.076 1.00 83.19 78 ALA A O 1
ATOM 657 N N . ARG A 1 79 ? 1.195 2.603 -15.192 1.00 88.12 79 ARG A N 1
ATOM 658 C CA . ARG A 1 79 ? 2.032 2.634 -13.995 1.00 88.12 79 ARG A CA 1
ATOM 659 C C . ARG A 1 79 ? 1.253 3.209 -12.815 1.00 88.12 79 ARG A C 1
ATOM 661 O O . ARG A 1 79 ? 0.321 3.995 -13.001 1.00 88.12 79 ARG A O 1
ATOM 668 N N . ILE A 1 80 ? 1.681 2.865 -11.613 1.00 91.38 80 ILE A N 1
ATOM 669 C CA . ILE A 1 80 ? 1.214 3.480 -10.372 1.00 91.38 80 ILE A CA 1
ATOM 670 C C . ILE A 1 80 ? 1.734 4.925 -10.346 1.00 91.38 80 ILE A C 1
ATOM 672 O O . ILE A 1 80 ? 2.882 5.195 -10.707 1.00 91.38 80 ILE A O 1
ATOM 676 N N . GLY A 1 81 ? 0.842 5.862 -10.045 1.00 91.56 81 GLY A N 1
ATOM 677 C CA . GLY A 1 81 ? 1.107 7.292 -9.942 1.00 91.56 81 GLY A CA 1
ATOM 678 C C . GLY A 1 81 ? 1.834 7.654 -8.649 1.00 91.56 81 GLY A C 1
ATOM 679 O O . GLY A 1 81 ? 2.577 6.845 -8.100 1.00 91.56 81 GLY A O 1
ATOM 680 N N . SER A 1 82 ? 1.632 8.888 -8.182 1.00 92.25 82 SER A N 1
ATOM 681 C CA . SER A 1 82 ? 2.140 9.281 -6.865 1.00 92.25 82 SER A CA 1
ATOM 682 C C . SER A 1 82 ? 1.439 8.477 -5.771 1.00 92.25 82 SER A C 1
ATOM 684 O O . SER A 1 82 ? 0.230 8.247 -5.853 1.00 92.25 82 SER A O 1
ATOM 686 N N . VAL A 1 83 ? 2.213 8.063 -4.771 1.00 95.75 83 VAL A N 1
ATOM 687 C CA . VAL A 1 83 ? 1.731 7.392 -3.557 1.00 95.75 83 VAL A CA 1
ATOM 688 C C . VAL A 1 83 ? 2.014 8.213 -2.299 1.00 95.75 83 VAL A C 1
ATOM 690 O O . VAL A 1 83 ? 1.703 7.748 -1.213 1.00 95.75 83 VAL A O 1
ATOM 693 N N . GLU A 1 84 ? 2.559 9.426 -2.433 1.00 95.94 84 GLU A N 1
ATOM 694 C CA . GLU A 1 84 ? 2.961 10.276 -1.299 1.00 95.94 84 GLU A CA 1
ATOM 695 C C . GLU A 1 84 ? 1.791 10.531 -0.340 1.00 95.94 84 GLU A C 1
ATOM 697 O O . GLU A 1 84 ? 1.926 10.346 0.865 1.00 95.94 84 GLU A O 1
ATOM 702 N N . ASP A 1 85 ? 0.609 10.853 -0.878 1.00 96.06 85 ASP A N 1
ATOM 703 C CA . ASP A 1 85 ? -0.601 11.039 -0.070 1.00 96.06 85 ASP A CA 1
ATOM 704 C C . ASP A 1 85 ? -1.039 9.739 0.622 1.00 96.06 85 ASP A C 1
ATOM 706 O O . ASP A 1 85 ? -1.568 9.776 1.726 1.00 96.06 85 ASP A O 1
ATOM 710 N N . ILE A 1 86 ? -0.828 8.575 -0.006 1.00 96.75 86 ILE A N 1
ATOM 711 C CA . ILE A 1 86 ? -1.154 7.275 0.599 1.00 96.75 86 ILE A CA 1
ATOM 712 C C . ILE A 1 86 ? -0.193 6.990 1.755 1.00 96.75 86 ILE A C 1
ATOM 714 O O . ILE A 1 86 ? -0.650 6.630 2.833 1.00 96.75 86 ILE A O 1
ATOM 718 N N . GLU A 1 87 ? 1.112 7.162 1.545 1.00 96.94 87 GLU A N 1
ATOM 719 C CA . GLU A 1 87 ? 2.147 6.934 2.561 1.00 96.94 87 GLU A CA 1
ATOM 720 C C . GLU A 1 87 ? 1.947 7.865 3.764 1.00 96.94 87 GLU A C 1
ATOM 722 O O . GLU A 1 87 ? 1.877 7.386 4.895 1.00 96.94 87 GLU A O 1
ATOM 727 N N . GLN A 1 88 ? 1.720 9.159 3.518 1.00 97.69 88 GLN A N 1
ATOM 728 C CA . GLN A 1 88 ? 1.434 10.137 4.569 1.00 97.69 88 GLN A CA 1
ATOM 729 C C . GLN A 1 88 ? 0.193 9.751 5.387 1.00 97.69 88 GLN A C 1
ATOM 731 O O . GLN A 1 88 ? 0.226 9.777 6.614 1.00 97.69 88 GLN A O 1
ATOM 736 N N . GLN A 1 89 ? -0.892 9.338 4.725 1.00 98.06 89 GLN A N 1
ATOM 737 C CA . GLN A 1 89 ? -2.121 8.926 5.410 1.00 98.06 89 GLN A CA 1
ATOM 738 C C . GLN A 1 89 ? -1.964 7.614 6.183 1.00 98.06 89 GLN A C 1
ATOM 740 O O . GLN A 1 89 ? -2.664 7.399 7.173 1.00 98.06 89 GLN A O 1
ATOM 745 N N . ILE A 1 90 ? -1.078 6.710 5.753 1.00 98.12 90 ILE A N 1
ATOM 746 C CA . ILE A 1 90 ? -0.748 5.520 6.543 1.00 98.12 90 ILE A CA 1
ATOM 747 C C . ILE A 1 90 ? -0.032 5.942 7.828 1.00 98.12 90 ILE A C 1
ATOM 749 O O . ILE A 1 90 ? -0.429 5.496 8.903 1.00 98.12 90 ILE A O 1
ATOM 753 N N . ASP A 1 91 ? 0.975 6.810 7.729 1.00 97.88 91 ASP A N 1
ATOM 754 C CA . ASP A 1 91 ? 1.753 7.273 8.882 1.00 97.88 91 ASP A CA 1
ATOM 755 C C . ASP A 1 91 ? 0.892 8.048 9.890 1.00 97.88 91 ASP A C 1
ATOM 757 O O . ASP A 1 91 ? 0.953 7.779 11.095 1.00 97.88 91 ASP A O 1
ATOM 761 N N . ASP A 1 92 ? 0.034 8.949 9.404 1.00 97.94 92 ASP A N 1
ATOM 762 C CA . ASP A 1 92 ? -0.884 9.723 10.241 1.00 97.94 92 ASP A CA 1
ATOM 763 C C . ASP A 1 92 ? -1.845 8.794 11.001 1.00 97.94 92 ASP A C 1
ATOM 765 O O . ASP A 1 92 ? -1.944 8.863 12.230 1.00 97.94 92 ASP A O 1
ATOM 769 N N . HIS A 1 93 ? -2.493 7.850 10.308 1.00 97.94 93 HIS A N 1
ATOM 770 C CA . HIS A 1 93 ? -3.401 6.907 10.962 1.00 97.94 93 HIS A CA 1
ATOM 771 C C . HIS A 1 93 ? -2.671 5.940 11.906 1.00 97.94 93 HIS A C 1
ATOM 773 O O . HIS A 1 93 ? -3.208 5.614 12.963 1.00 97.94 93 HIS A O 1
ATOM 779 N N . LEU A 1 94 ? -1.442 5.508 11.600 1.00 97.44 94 LEU A N 1
ATOM 780 C CA . LEU A 1 94 ? -0.630 4.715 12.533 1.00 97.44 94 LEU A CA 1
ATOM 781 C C . LEU A 1 94 ? -0.345 5.490 13.827 1.00 97.44 94 LEU A C 1
ATOM 783 O O . LEU A 1 94 ? -0.469 4.931 14.922 1.00 97.44 94 LEU A O 1
ATOM 787 N N . MET A 1 95 ? -0.021 6.781 13.724 1.00 96.62 95 MET A N 1
ATOM 788 C CA . MET A 1 95 ? 0.186 7.646 14.886 1.00 96.62 95 MET A CA 1
ATOM 789 C C . MET A 1 95 ? -1.107 7.838 15.693 1.00 96.62 95 MET A C 1
ATOM 791 O O . MET A 1 95 ? -1.082 7.801 16.929 1.00 96.62 95 MET A O 1
ATOM 795 N N . GLU A 1 96 ? -2.252 7.982 15.023 1.00 95.12 96 GLU A N 1
ATOM 796 C CA . GLU A 1 96 ? -3.555 8.063 15.686 1.00 95.12 96 GLU A CA 1
ATOM 797 C C . GLU A 1 96 ? -3.933 6.768 16.416 1.00 95.12 96 GLU A C 1
ATOM 799 O O . GLU A 1 96 ? -4.354 6.821 17.576 1.00 95.12 96 GLU A O 1
ATOM 804 N N . LEU A 1 97 ? -3.742 5.606 15.784 1.00 95.31 97 LEU A N 1
ATOM 805 C CA . LEU A 1 97 ? -3.966 4.299 16.408 1.00 95.31 97 LEU A CA 1
ATOM 806 C C . LEU A 1 97 ? -3.062 4.110 17.630 1.00 95.31 97 LEU A C 1
ATOM 808 O O . LEU A 1 97 ? -3.538 3.672 18.679 1.00 95.31 97 LEU A O 1
ATOM 812 N N . ALA A 1 98 ? -1.785 4.495 17.539 1.00 94.00 98 ALA A N 1
ATOM 813 C CA . ALA A 1 98 ? -0.853 4.442 18.663 1.00 94.00 98 ALA A CA 1
ATOM 814 C C . ALA A 1 98 ? -1.307 5.338 19.831 1.00 94.00 98 ALA A C 1
ATOM 816 O O . ALA A 1 98 ? -1.260 4.923 20.992 1.00 94.00 98 ALA A O 1
ATOM 817 N N . SER A 1 99 ? -1.813 6.540 19.535 1.00 93.19 99 SER A N 1
ATOM 818 C CA . SER A 1 99 ? -2.391 7.435 20.543 1.00 93.19 99 SER A CA 1
ATOM 819 C C . SER A 1 99 ? -3.621 6.818 21.220 1.00 93.19 99 SER A C 1
ATOM 821 O O . SER A 1 99 ? -3.713 6.828 22.450 1.00 93.19 99 SER A O 1
ATOM 823 N N . MET A 1 100 ? -4.527 6.208 20.447 1.00 93.00 100 MET A N 1
ATOM 824 C CA . MET A 1 100 ? -5.708 5.519 20.983 1.00 93.00 100 MET A CA 1
ATOM 825 C C . MET A 1 100 ? -5.333 4.309 21.843 1.00 93.00 100 MET A C 1
ATOM 827 O O . MET A 1 100 ? -5.943 4.101 22.893 1.00 93.00 100 MET A O 1
ATOM 831 N N . LYS A 1 101 ? -4.287 3.560 21.471 1.00 90.75 101 LYS A N 1
ATOM 832 C CA . LYS A 1 101 ? -3.756 2.451 22.279 1.00 90.75 101 LYS A CA 1
ATOM 833 C C . LYS A 1 101 ? -3.197 2.885 23.631 1.00 90.75 101 LYS A C 1
ATOM 835 O O . LYS A 1 101 ? -3.257 2.114 24.584 1.00 90.75 101 LYS A O 1
ATOM 840 N N . GLY A 1 102 ? -2.698 4.115 23.737 1.00 89.69 102 GLY A N 1
ATOM 841 C CA . GLY A 1 102 ? -2.268 4.705 25.006 1.00 89.69 102 GLY A CA 1
ATOM 842 C C . GLY A 1 102 ? -3.420 5.098 25.941 1.00 89.69 102 GLY A C 1
ATOM 843 O O . GLY A 1 102 ? -3.182 5.397 27.112 1.00 89.69 102 GLY A O 1
ATOM 844 N N . SER A 1 103 ? -4.667 5.107 25.458 1.00 90.19 103 SER A N 1
ATOM 845 C CA . SER A 1 103 ? -5.833 5.463 26.265 1.00 90.19 103 SER A CA 1
ATOM 846 C C . SER A 1 103 ? -6.201 4.362 27.258 1.00 90.19 103 SER A C 1
ATOM 848 O O . SER A 1 103 ? -6.308 3.186 26.916 1.00 90.19 103 SER A O 1
ATOM 850 N N . ARG A 1 104 ? -6.540 4.751 28.493 1.00 89.19 104 ARG A N 1
ATOM 851 C CA . ARG A 1 104 ? -7.093 3.833 29.508 1.00 89.19 104 ARG A CA 1
ATOM 852 C C . ARG A 1 104 ? -8.452 3.225 29.125 1.00 89.19 104 ARG A C 1
ATOM 854 O O . ARG A 1 104 ? -8.901 2.297 29.791 1.00 89.19 104 ARG A O 1
ATOM 861 N N . TYR A 1 105 ? -9.115 3.760 28.098 1.00 88.88 105 TYR A N 1
ATOM 862 C CA . TYR A 1 105 ? -10.435 3.321 27.625 1.00 88.88 105 TYR A CA 1
ATOM 863 C C . TYR A 1 105 ? -10.357 2.393 26.401 1.00 88.88 105 TYR A C 1
ATOM 865 O O . TYR A 1 105 ? -11.378 2.031 25.826 1.00 88.88 105 TYR A O 1
ATOM 873 N N . VAL A 1 106 ? -9.149 1.968 26.011 1.00 91.00 106 VAL A N 1
ATOM 874 C CA . VAL A 1 106 ? -8.906 1.148 24.814 1.00 91.00 106 VAL A CA 1
ATOM 875 C C . VAL A 1 106 ? -9.412 -0.294 24.928 1.00 91.00 106 VAL A C 1
ATOM 877 O O . VAL A 1 106 ? -9.560 -0.961 23.913 1.00 91.00 106 VAL A O 1
ATOM 880 N N . ALA A 1 107 ? -9.677 -0.798 26.138 1.00 90.31 107 ALA A N 1
ATOM 881 C CA . ALA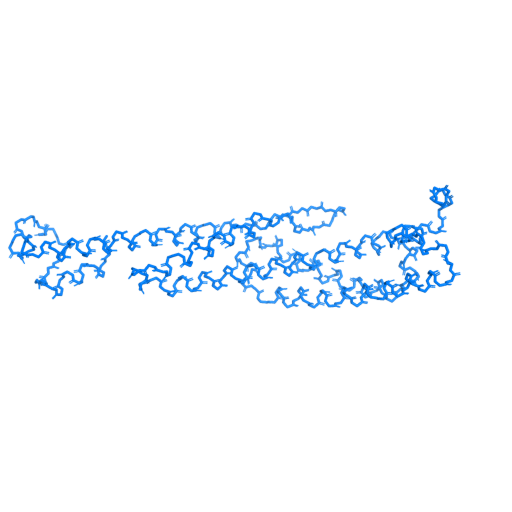 A 1 107 ? -9.850 -2.231 26.407 1.00 90.31 107 ALA A CA 1
ATOM 882 C C . ALA A 1 107 ? -10.818 -2.954 25.446 1.00 90.31 107 ALA A C 1
ATOM 884 O O . ALA A 1 107 ? -10.541 -4.075 25.030 1.00 90.31 107 ALA A O 1
ATOM 885 N N . THR A 1 108 ? -11.915 -2.302 25.054 1.00 89.62 108 THR A N 1
ATOM 886 C C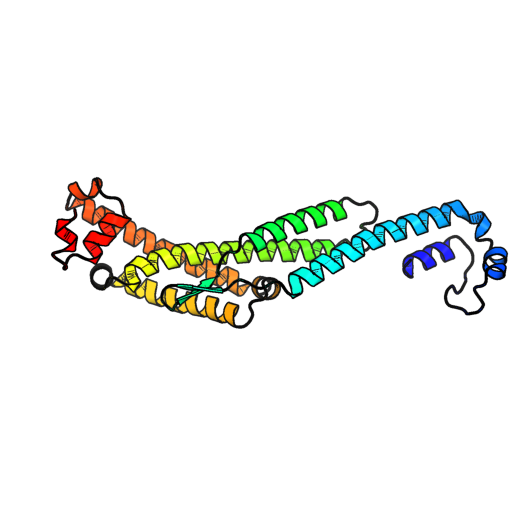A . THR A 1 108 ? -12.930 -2.868 24.146 1.00 89.62 108 THR A CA 1
ATOM 887 C C . THR A 1 108 ? -12.490 -2.903 22.672 1.00 89.62 108 THR A C 1
ATOM 889 O O . THR A 1 108 ? -13.051 -3.662 21.890 1.00 89.62 108 THR A O 1
ATOM 892 N N . PHE A 1 109 ? -11.485 -2.114 22.288 1.00 93.75 109 PHE A N 1
ATOM 893 C CA . PHE A 1 109 ? -11.074 -1.869 20.900 1.00 93.75 109 PHE A CA 1
ATOM 894 C C . PHE A 1 109 ? -9.685 -2.425 20.555 1.00 93.75 109 PHE A C 1
ATOM 896 O O . PHE A 1 109 ? -9.241 -2.286 19.419 1.00 93.75 109 PHE A O 1
ATOM 903 N N . VAL A 1 110 ? -8.980 -3.056 21.504 1.00 92.94 110 VAL A N 1
ATOM 904 C CA . VAL A 1 110 ? -7.589 -3.525 21.319 1.00 92.94 110 VAL A CA 1
ATOM 905 C C . VAL A 1 110 ? -7.433 -4.377 20.060 1.00 92.94 110 VAL A C 1
ATOM 907 O O . VAL A 1 110 ? -6.582 -4.077 19.228 1.00 92.94 110 VAL A O 1
ATOM 910 N N . THR A 1 111 ? -8.286 -5.388 19.883 1.00 94.38 111 THR A N 1
ATOM 911 C CA . THR A 1 111 ? -8.226 -6.297 18.729 1.00 94.38 111 THR A CA 1
ATOM 912 C C . THR A 1 111 ? -8.449 -5.574 17.403 1.00 94.38 111 THR A C 1
ATOM 914 O O . THR A 1 111 ? -7.789 -5.874 16.412 1.00 94.38 111 THR A O 1
ATOM 917 N N . GLU A 1 112 ? -9.360 -4.604 17.373 1.00 94.75 112 GLU A N 1
ATOM 918 C CA . GLU A 1 112 ? -9.661 -3.839 16.164 1.00 94.75 112 GLU A CA 1
ATOM 919 C C . GLU A 1 112 ? -8.515 -2.886 15.802 1.00 94.75 112 GLU A C 1
ATOM 921 O O . GLU A 1 112 ? -8.105 -2.818 14.645 1.00 94.75 112 GLU A O 1
ATOM 926 N N . LEU A 1 113 ? -7.928 -2.224 16.803 1.00 95.38 113 LEU A N 1
ATOM 927 C CA . LEU A 1 113 ? -6.758 -1.363 16.631 1.00 95.38 113 LEU A CA 1
ATOM 928 C C . LEU A 1 113 ? -5.515 -2.154 16.200 1.00 95.38 113 LEU A C 1
ATOM 930 O O . LEU A 1 113 ? -4.741 -1.676 15.379 1.00 95.38 113 LEU A O 1
ATOM 934 N N . GLU A 1 114 ? -5.299 -3.355 16.744 1.00 95.50 114 GLU A N 1
ATOM 935 C CA . GLU A 1 114 ? -4.228 -4.265 16.308 1.00 95.50 114 GLU A CA 1
ATOM 936 C C . GLU A 1 114 ? -4.419 -4.733 14.867 1.00 95.50 114 GLU A C 1
ATOM 938 O O . GLU A 1 114 ? -3.455 -4.762 14.102 1.00 95.50 114 GLU A O 1
ATOM 943 N N . ASN A 1 115 ? -5.653 -5.051 14.476 1.00 96.50 115 ASN A N 1
ATOM 944 C CA . ASN A 1 115 ? -5.958 -5.414 13.099 1.00 96.50 115 ASN A CA 1
ATOM 945 C C . ASN A 1 115 ? -5.680 -4.248 12.139 1.00 96.50 115 ASN A C 1
ATOM 947 O O . ASN A 1 115 ? -5.018 -4.439 11.120 1.00 96.50 115 ASN A O 1
ATOM 951 N N . TRP A 1 116 ? -6.119 -3.033 12.478 1.00 97.44 116 TRP A N 1
ATOM 952 C CA . TRP A 1 116 ? -5.841 -1.848 11.665 1.00 97.44 116 TRP A CA 1
ATOM 953 C C . TRP A 1 116 ? -4.352 -1.522 11.580 1.00 97.44 116 TRP A C 1
ATOM 955 O O . TRP A 1 116 ? -3.857 -1.262 10.487 1.00 97.44 116 TRP A O 1
ATOM 965 N N . GLU A 1 117 ? -3.613 -1.603 12.686 1.00 96.50 117 GLU A N 1
ATOM 966 C CA . GLU A 1 117 ? -2.159 -1.413 12.674 1.00 96.50 117 GLU A CA 1
ATOM 967 C C . GLU A 1 117 ? -1.469 -2.434 11.758 1.00 96.50 117 GLU A C 1
ATOM 969 O O . GLU A 1 117 ? -0.601 -2.075 10.957 1.00 96.50 117 GLU A O 1
ATOM 974 N N . HIS A 1 118 ? -1.888 -3.702 11.821 1.00 96.62 118 HIS A N 1
ATOM 975 C CA . HIS A 1 118 ? -1.376 -4.735 10.931 1.00 96.62 118 HIS A CA 1
ATOM 976 C C . HIS A 1 118 ? -1.679 -4.419 9.460 1.00 96.62 118 HIS A C 1
ATOM 978 O O . HIS A 1 118 ? -0.766 -4.456 8.635 1.00 96.62 118 HIS A O 1
ATOM 984 N N . LEU A 1 119 ? -2.928 -4.069 9.132 1.00 97.56 119 LEU A N 1
ATOM 985 C CA . LEU A 1 119 ? -3.350 -3.734 7.768 1.00 97.56 119 LEU A CA 1
ATOM 986 C C . LEU A 1 119 ? -2.579 -2.533 7.212 1.00 97.56 119 LEU A C 1
ATOM 988 O O . LEU A 1 119 ? -2.028 -2.624 6.118 1.00 97.56 119 LEU A O 1
ATOM 992 N N . LEU A 1 120 ? -2.464 -1.450 7.981 1.00 98.00 120 LEU A N 1
ATOM 993 C CA . LEU A 1 120 ? -1.706 -0.255 7.602 1.00 98.00 120 LEU A CA 1
ATOM 994 C C . LEU A 1 120 ? -0.225 -0.565 7.366 1.00 98.00 120 LEU A C 1
ATOM 996 O O . LEU A 1 120 ? 0.350 -0.147 6.361 1.00 98.00 120 LEU A O 1
ATOM 1000 N N . THR A 1 121 ? 0.380 -1.383 8.228 1.00 96.62 121 THR A N 1
ATOM 1001 C CA . THR A 1 121 ? 1.770 -1.827 8.053 1.00 96.62 121 THR A CA 1
ATOM 1002 C C . THR A 1 121 ? 1.936 -2.665 6.779 1.00 96.62 121 THR A C 1
ATOM 1004 O O . THR A 1 121 ? 2.904 -2.487 6.036 1.00 96.62 121 THR A O 1
ATOM 1007 N N . GLN A 1 122 ? 0.988 -3.562 6.479 1.00 96.62 122 GLN A N 1
ATOM 1008 C CA . GLN A 1 122 ? 1.000 -4.337 5.231 1.00 96.62 122 GLN A CA 1
ATOM 1009 C C . GLN A 1 122 ? 0.804 -3.449 3.997 1.00 96.62 122 GLN A C 1
ATOM 1011 O O . GLN A 1 122 ? 1.427 -3.688 2.959 1.00 96.62 122 GLN A O 1
ATOM 1016 N N . MET A 1 123 ? -0.028 -2.412 4.097 1.00 97.31 123 MET A N 1
ATOM 1017 C CA . MET A 1 123 ? -0.233 -1.433 3.029 1.00 97.31 123 MET A CA 1
ATOM 1018 C C . MET A 1 123 ? 1.030 -0.627 2.749 1.00 97.31 123 MET A C 1
ATOM 1020 O O . MET A 1 123 ? 1.385 -0.475 1.578 1.00 97.31 123 MET A O 1
ATOM 1024 N N . MET A 1 124 ? 1.740 -0.189 3.792 1.00 97.19 124 MET A N 1
ATOM 1025 C CA . MET A 1 124 ? 3.026 0.499 3.653 1.00 97.19 124 MET A CA 1
ATOM 1026 C C . MET A 1 124 ? 4.035 -0.397 2.932 1.00 97.19 124 MET A C 1
ATOM 1028 O O . MET A 1 124 ? 4.573 -0.027 1.890 1.00 97.19 124 MET A O 1
ATOM 1032 N N . LEU A 1 125 ? 4.214 -1.629 3.421 1.00 96.12 125 LEU A N 1
ATOM 1033 C CA . LEU A 1 125 ? 5.144 -2.592 2.830 1.00 96.12 125 LEU A CA 1
ATOM 1034 C C . LEU A 1 125 ? 4.806 -2.897 1.363 1.00 96.12 125 LEU A C 1
ATOM 1036 O O . LEU A 1 125 ? 5.693 -2.944 0.510 1.00 96.12 125 LEU A O 1
ATOM 1040 N N . THR A 1 126 ? 3.528 -3.119 1.054 1.00 95.81 126 THR A N 1
ATOM 1041 C CA . THR A 1 126 ? 3.090 -3.423 -0.314 1.00 95.81 126 THR A CA 1
ATOM 1042 C C . THR A 1 126 ? 3.345 -2.242 -1.245 1.00 95.81 126 THR A C 1
ATOM 1044 O O . THR A 1 126 ? 3.890 -2.433 -2.335 1.00 95.81 126 THR A O 1
ATOM 1047 N N . THR A 1 127 ? 3.022 -1.028 -0.797 1.00 96.06 127 THR A N 1
ATOM 1048 C CA . THR A 1 127 ? 3.246 0.214 -1.547 1.00 96.06 127 THR A CA 1
ATOM 1049 C C . THR A 1 127 ? 4.735 0.436 -1.811 1.00 96.06 127 THR A C 1
ATOM 1051 O O . THR A 1 127 ? 5.127 0.628 -2.963 1.00 96.06 127 THR A O 1
ATOM 1054 N N . GLU A 1 128 ? 5.585 0.279 -0.794 1.00 95.38 128 GLU A N 1
ATOM 1055 C CA . GLU A 1 128 ? 7.041 0.392 -0.922 1.00 95.38 128 GLU A CA 1
ATOM 1056 C C . GLU A 1 128 ? 7.587 -0.583 -1.980 1.00 95.38 128 GLU A C 1
ATOM 1058 O O . GLU A 1 128 ? 8.329 -0.192 -2.889 1.00 95.38 128 GLU A O 1
ATOM 1063 N N . LYS A 1 129 ? 7.195 -1.864 -1.915 1.00 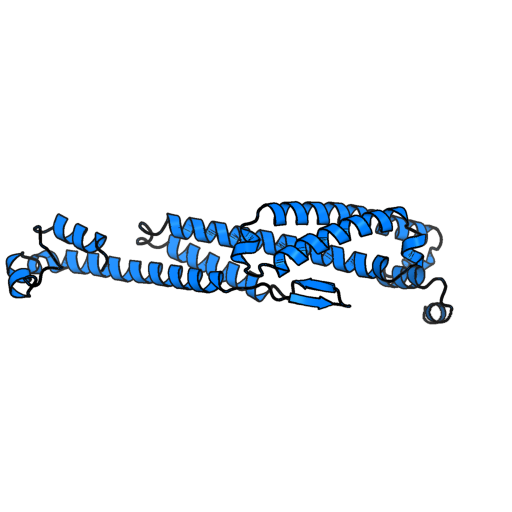95.25 129 LYS A N 1
ATOM 1064 C CA . LYS A 1 129 ? 7.677 -2.881 -2.865 1.00 95.25 129 LYS A CA 1
ATOM 1065 C C . LYS A 1 129 ? 7.194 -2.632 -4.286 1.00 95.25 129 LYS A C 1
ATOM 1067 O O . LYS A 1 129 ? 7.971 -2.840 -5.223 1.00 95.25 129 LYS A O 1
ATOM 1072 N N . LEU A 1 130 ? 5.966 -2.151 -4.456 1.00 94.94 130 LEU A N 1
ATOM 1073 C CA . LEU A 1 130 ? 5.449 -1.744 -5.759 1.00 94.94 130 LEU A CA 1
ATOM 1074 C C . LEU A 1 130 ? 6.261 -0.587 -6.342 1.00 94.94 130 LEU A C 1
ATOM 1076 O O . LEU A 1 130 ? 6.724 -0.681 -7.480 1.00 94.94 130 LEU A O 1
ATOM 1080 N N . MET A 1 131 ? 6.503 0.465 -5.562 1.00 94.88 131 MET A N 1
ATOM 1081 C CA . MET A 1 131 ? 7.224 1.646 -6.038 1.00 94.88 131 MET A CA 1
ATOM 1082 C C . MET A 1 131 ? 8.696 1.360 -6.330 1.00 94.88 131 MET A C 1
ATOM 1084 O O . MET A 1 131 ? 9.215 1.795 -7.361 1.00 94.88 131 MET A O 1
ATOM 1088 N N . MET A 1 132 ? 9.363 0.572 -5.486 1.00 94.69 132 MET A N 1
ATOM 1089 C CA . MET A 1 132 ? 10.737 0.128 -5.732 1.00 94.69 132 MET A CA 1
ATOM 1090 C C . MET A 1 132 ? 10.840 -0.710 -7.015 1.00 94.69 132 MET A C 1
ATOM 1092 O O . MET A 1 132 ? 11.708 -0.446 -7.849 1.00 94.69 132 MET A O 1
ATOM 1096 N N . ALA A 1 133 ? 9.927 -1.670 -7.216 1.00 95.38 133 ALA A N 1
ATOM 1097 C CA . ALA A 1 133 ? 9.906 -2.496 -8.424 1.00 95.38 133 ALA A CA 1
ATOM 1098 C C . ALA A 1 133 ? 9.642 -1.643 -9.674 1.00 95.38 133 ALA A C 1
ATOM 1100 O O . ALA A 1 133 ? 10.351 -1.769 -10.672 1.00 95.38 133 ALA A O 1
ATOM 1101 N N . GLN A 1 134 ? 8.679 -0.720 -9.596 1.00 94.75 134 GLN A N 1
ATOM 1102 C CA . GLN A 1 134 ? 8.340 0.188 -10.685 1.00 94.75 134 GLN A CA 1
ATOM 1103 C C . GLN A 1 134 ? 9.509 1.098 -11.070 1.00 94.75 134 GLN A C 1
ATOM 1105 O O . GLN A 1 134 ? 9.743 1.322 -12.257 1.00 94.75 134 GLN A O 1
ATOM 1110 N N . LYS A 1 135 ? 10.245 1.628 -10.088 1.00 93.75 135 LYS A N 1
ATOM 1111 C CA . LYS A 1 135 ? 11.396 2.507 -10.321 1.00 93.75 135 LYS A CA 1
ATOM 1112 C C . LYS A 1 135 ? 12.501 1.791 -11.093 1.00 93.75 135 LYS A C 1
ATOM 1114 O O . LYS A 1 135 ? 12.987 2.320 -12.091 1.00 93.75 135 LYS A O 1
ATOM 1119 N N . GLU A 1 136 ? 12.888 0.596 -10.652 1.00 94.06 136 GLU A N 1
ATOM 1120 C CA . GLU A 1 136 ? 13.918 -0.190 -11.339 1.00 94.06 136 GLU A CA 1
ATOM 1121 C C . GLU A 1 136 ? 13.455 -0.660 -12.719 1.00 94.06 136 GLU A C 1
ATOM 1123 O O . GLU A 1 136 ? 14.222 -0.621 -13.683 1.00 94.06 136 GLU A O 1
ATOM 1128 N N . TRP A 1 137 ? 12.184 -1.051 -12.829 1.00 95.06 137 TRP A N 1
ATOM 1129 C CA . TRP A 1 137 ? 11.594 -1.455 -14.095 1.00 95.06 137 TRP A CA 1
ATOM 1130 C C . TRP A 1 137 ? 11.577 -0.298 -15.102 1.00 95.06 137 TRP A C 1
ATOM 1132 O O . TRP A 1 137 ? 12.039 -0.482 -16.223 1.00 95.06 137 TRP A O 1
ATOM 1142 N N . LEU A 1 138 ? 11.145 0.907 -14.706 1.00 91.62 138 LEU A N 1
ATOM 1143 C CA . LEU A 1 138 ? 11.130 2.097 -15.570 1.00 91.62 138 LEU A CA 1
ATOM 1144 C C . LEU A 1 138 ? 12.527 2.459 -16.087 1.00 91.62 138 LEU A C 1
ATOM 1146 O O . LEU A 1 138 ? 12.671 2.853 -17.246 1.00 91.62 138 LEU A O 1
ATOM 1150 N N . TYR A 1 139 ? 13.550 2.324 -15.240 1.00 90.94 139 TYR A N 1
ATOM 1151 C CA . TYR A 1 139 ? 14.936 2.556 -15.637 1.00 90.94 139 TYR A CA 1
ATOM 1152 C C . TYR A 1 139 ? 15.362 1.589 -16.749 1.00 90.94 139 TYR A C 1
ATOM 1154 O O . TYR A 1 139 ? 15.797 2.027 -17.814 1.00 90.94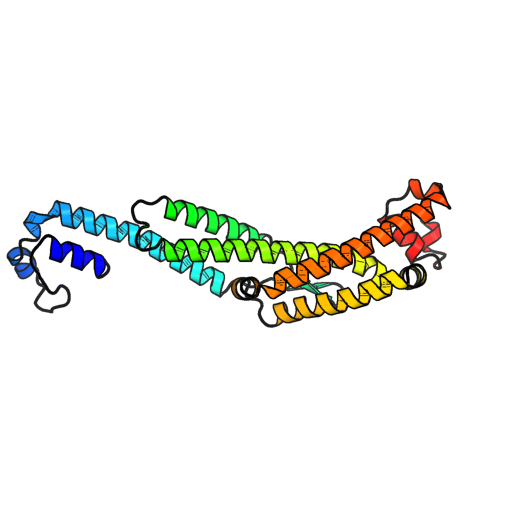 139 TYR A O 1
ATOM 1162 N N . LEU A 1 140 ? 15.162 0.284 -16.554 1.00 92.31 140 LEU A N 1
ATOM 1163 C CA . LEU A 1 140 ? 15.534 -0.722 -17.552 1.00 92.31 140 LEU A CA 1
ATOM 1164 C C . LEU A 1 140 ? 14.656 -0.665 -18.813 1.00 92.31 140 LEU A C 1
ATOM 1166 O O . LEU A 1 140 ? 15.173 -0.844 -19.916 1.00 92.31 140 LEU A O 1
ATOM 1170 N N . GLU A 1 141 ? 13.371 -0.331 -18.681 1.00 90.38 141 GLU A N 1
ATOM 1171 C CA . GLU A 1 141 ? 12.455 -0.100 -19.806 1.00 90.38 141 GLU A CA 1
ATOM 1172 C C . GLU A 1 141 ? 12.927 1.072 -20.674 1.00 90.38 141 GLU A C 1
ATOM 1174 O O . GLU A 1 141 ? 12.884 1.001 -21.901 1.00 90.38 141 GLU A O 1
ATOM 1179 N N . SER A 1 142 ? 13.456 2.140 -20.067 1.00 87.31 142 SER A N 1
ATOM 1180 C CA . SER A 1 142 ? 13.983 3.282 -20.823 1.00 87.31 142 SER A CA 1
ATOM 1181 C C . SER A 1 142 ? 15.178 2.924 -21.720 1.00 87.31 142 SER A C 1
ATOM 1183 O O . SER A 1 142 ? 15.377 3.561 -22.754 1.00 87.31 142 SER A O 1
ATOM 1185 N N . ILE A 1 143 ? 15.924 1.874 -21.362 1.00 88.38 143 ILE A N 1
ATOM 1186 C CA . ILE A 1 143 ? 17.124 1.410 -22.065 1.00 88.38 143 ILE A CA 1
ATOM 1187 C C . ILE A 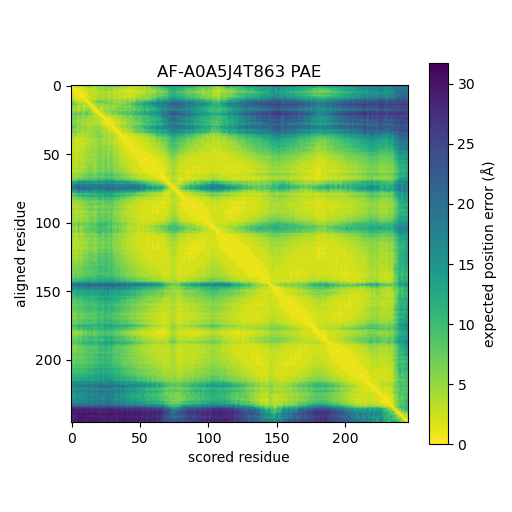1 143 ? 16.754 0.332 -23.088 1.00 88.38 143 ILE A C 1
ATOM 1189 O O . ILE A 1 143 ? 16.996 0.482 -24.288 1.00 88.38 143 ILE A O 1
ATOM 1193 N N . PHE A 1 144 ? 16.143 -0.758 -22.621 1.00 88.69 144 PHE A N 1
ATOM 1194 C CA . PHE A 1 144 ? 15.834 -1.927 -23.442 1.00 88.69 144 PHE A CA 1
ATOM 1195 C C . PHE A 1 144 ? 14.547 -1.777 -24.255 1.00 88.69 144 PHE A C 1
ATOM 1197 O O . PHE A 1 144 ? 14.420 -2.435 -25.284 1.00 88.69 144 PHE A O 1
ATOM 1204 N N . GLY A 1 145 ? 13.605 -0.928 -23.840 1.00 80.00 145 GLY A N 1
ATOM 1205 C CA . GLY A 1 145 ? 12.344 -0.711 -24.552 1.00 80.00 145 GLY A CA 1
ATOM 1206 C C . GLY A 1 145 ? 12.501 0.130 -25.822 1.00 80.00 145 GLY A C 1
ATOM 1207 O O . GLY A 1 145 ? 11.771 -0.077 -26.790 1.00 80.00 145 GLY A O 1
ATOM 1208 N N . VAL A 1 146 ? 13.482 1.043 -25.858 1.00 73.88 146 VAL A N 1
ATOM 1209 C CA . VAL A 1 146 ? 13.653 2.012 -26.960 1.00 73.88 146 VAL A CA 1
ATOM 1210 C C . VAL A 1 146 ? 14.842 1.685 -27.871 1.00 73.88 146 VAL A C 1
ATOM 1212 O O . VAL A 1 146 ? 14.742 1.866 -29.084 1.00 73.88 146 VAL A O 1
ATOM 1215 N N . SER A 1 147 ? 15.965 1.195 -27.334 1.00 81.19 147 SER A N 1
ATOM 1216 C CA . SER A 1 147 ? 17.186 0.997 -28.128 1.00 81.19 147 SER A CA 1
ATOM 1217 C C . SER A 1 147 ? 17.329 -0.434 -28.656 1.00 81.19 147 SER A C 1
ATOM 1219 O O . SER A 1 147 ? 17.708 -1.359 -27.931 1.00 81.19 147 SER A O 1
ATOM 1221 N N . GLU A 1 148 ? 17.109 -0.623 -29.962 1.00 84.38 148 GLU A N 1
ATOM 1222 C CA . GLU A 1 148 ? 17.427 -1.893 -30.632 1.00 84.38 148 GLU A CA 1
ATOM 1223 C C . GLU A 1 148 ? 18.916 -2.249 -30.543 1.00 84.38 148 GLU A C 1
ATOM 1225 O O . GLU A 1 148 ? 19.256 -3.426 -30.417 1.00 84.38 148 GLU A O 1
ATOM 1230 N N . ASP A 1 149 ? 19.809 -1.258 -30.601 1.00 85.19 149 ASP A N 1
ATOM 1231 C CA . ASP A 1 149 ? 21.252 -1.487 -30.530 1.00 85.19 149 ASP A CA 1
ATOM 1232 C C . ASP A 1 149 ? 21.670 -2.017 -29.150 1.00 85.19 149 ASP A C 1
ATOM 1234 O O . ASP A 1 149 ? 22.451 -2.972 -29.083 1.00 85.19 149 ASP A O 1
ATOM 1238 N N . MET A 1 150 ? 21.096 -1.493 -28.059 1.00 86.88 150 MET A N 1
ATOM 1239 C CA . MET A 1 150 ? 21.305 -2.047 -26.714 1.00 86.88 150 MET A CA 1
ATOM 1240 C C . MET A 1 150 ? 20.770 -3.473 -26.606 1.00 86.88 150 MET A C 1
ATOM 1242 O O . MET A 1 150 ? 21.478 -4.360 -26.126 1.00 86.88 150 MET A O 1
ATOM 1246 N N . ARG A 1 151 ? 19.565 -3.739 -27.128 1.00 88.06 151 ARG A N 1
ATOM 1247 C CA . ARG A 1 151 ? 19.001 -5.100 -27.152 1.00 88.06 151 ARG A CA 1
ATOM 1248 C C . ARG A 1 151 ? 19.868 -6.081 -27.938 1.00 88.06 151 ARG A C 1
ATOM 1250 O O . ARG A 1 151 ? 19.911 -7.253 -27.587 1.00 88.06 151 ARG A O 1
ATOM 1257 N N . ARG A 1 152 ? 20.548 -5.636 -28.999 1.00 88.38 152 ARG A N 1
ATOM 1258 C CA . ARG A 1 152 ? 21.468 -6.482 -29.780 1.00 88.38 152 ARG A CA 1
ATOM 1259 C C . ARG A 1 152 ? 22.777 -6.736 -29.039 1.00 88.38 152 ARG A C 1
ATOM 1261 O O . ARG A 1 152 ? 23.257 -7.865 -29.051 1.00 88.38 152 ARG A O 1
ATOM 1268 N N . GLN A 1 153 ? 23.353 -5.712 -28.409 1.00 89.06 153 GLN A N 1
ATOM 1269 C CA . GLN A 1 153 ? 24.620 -5.836 -27.680 1.00 89.06 153 GLN A CA 1
ATOM 1270 C C . GLN A 1 153 ? 24.478 -6.648 -26.385 1.00 89.06 153 GLN A C 1
ATOM 1272 O O . GLN A 1 153 ? 25.399 -7.372 -26.020 1.00 89.06 153 GLN A O 1
ATOM 1277 N N . MET A 1 154 ? 23.316 -6.575 -25.735 1.00 91.94 154 MET A N 1
ATOM 1278 C CA . MET A 1 154 ? 22.987 -7.275 -24.492 1.00 91.94 154 MET A CA 1
ATOM 1279 C C . MET A 1 154 ? 21.775 -8.201 -24.689 1.00 91.94 154 MET A C 1
ATOM 1281 O O . MET A 1 154 ? 20.743 -8.080 -24.028 1.00 91.94 154 MET A O 1
ATOM 1285 N N . ALA A 1 155 ? 21.865 -9.110 -25.667 1.00 93.56 155 ALA A N 1
ATOM 1286 C CA . ALA A 1 155 ? 20.731 -9.928 -26.111 1.00 93.56 155 ALA A CA 1
ATOM 1287 C C . ALA A 1 155 ? 20.180 -10.874 -25.034 1.00 93.56 155 ALA A C 1
ATOM 1289 O O . ALA A 1 155 ? 18.972 -11.125 -24.988 1.00 93.56 155 ALA A O 1
ATOM 1290 N N . LYS A 1 156 ? 21.051 -11.398 -24.164 1.00 94.75 156 LYS A N 1
ATOM 1291 C CA . LYS A 1 156 ? 20.637 -12.261 -23.055 1.00 94.75 156 LYS A CA 1
ATOM 1292 C C . LYS A 1 156 ? 19.829 -11.455 -22.036 1.00 94.75 156 LYS A C 1
ATOM 1294 O O . LYS A 1 156 ? 18.707 -11.830 -21.715 1.00 94.75 156 LYS A O 1
ATOM 1299 N N . GLU A 1 157 ? 20.363 -10.320 -21.607 1.00 94.19 157 GLU A N 1
ATOM 1300 C CA . GLU A 1 157 ? 19.752 -9.432 -20.621 1.00 94.19 157 GLU A CA 1
ATOM 1301 C C . GLU A 1 157 ? 18.447 -8.831 -21.153 1.00 94.19 157 GLU A C 1
ATOM 1303 O O . GLU A 1 157 ? 17.467 -8.758 -20.421 1.00 94.19 157 GLU A O 1
ATOM 1308 N N . ALA A 1 158 ? 18.379 -8.496 -22.445 1.00 93.88 158 ALA A N 1
ATOM 1309 C CA . ALA A 1 158 ? 17.147 -8.040 -23.088 1.00 93.88 158 ALA A CA 1
ATOM 1310 C C . ALA A 1 158 ? 16.050 -9.123 -23.101 1.00 93.88 158 ALA A C 1
ATOM 1312 O O . ALA A 1 158 ? 14.862 -8.816 -22.944 1.00 93.88 158 ALA A O 1
ATOM 1313 N N . ARG A 1 159 ? 16.423 -10.400 -23.277 1.00 94.88 159 ARG A N 1
ATOM 1314 C CA . ARG A 1 159 ? 15.486 -11.530 -23.178 1.00 94.88 159 ARG A CA 1
ATOM 1315 C C . ARG A 1 159 ? 15.012 -11.726 -21.739 1.00 94.88 159 ARG A C 1
ATOM 1317 O O . ARG A 1 159 ? 13.815 -11.905 -21.522 1.00 94.88 159 ARG A O 1
ATOM 1324 N N . ASP A 1 160 ? 15.927 -11.665 -20.777 1.00 94.94 160 ASP A N 1
ATOM 1325 C CA . ASP A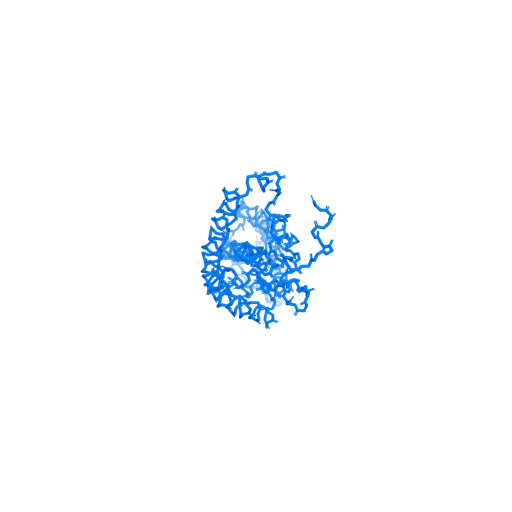 1 160 ? 15.601 -11.778 -19.354 1.00 94.94 160 ASP A CA 1
ATOM 1326 C C . ASP A 1 160 ? 14.682 -10.630 -18.912 1.00 94.94 160 ASP A C 1
ATOM 1328 O O . ASP A 1 160 ? 13.646 -10.876 -18.293 1.00 94.94 160 ASP A O 1
ATOM 1332 N N . PHE A 1 161 ? 14.976 -9.399 -19.338 1.00 95.56 161 PHE A N 1
ATOM 1333 C CA . PHE A 1 161 ? 14.130 -8.232 -19.108 1.00 95.56 161 PHE A CA 1
ATOM 1334 C C . PHE A 1 161 ? 12.736 -8.396 -19.720 1.00 95.56 161 PHE A C 1
ATOM 1336 O O . PHE A 1 161 ? 11.751 -8.121 -19.048 1.00 95.56 161 PHE A O 1
ATOM 1343 N N . SER A 1 162 ? 12.618 -8.928 -20.942 1.00 93.94 162 SER A N 1
ATOM 1344 C CA . SER A 1 162 ? 11.308 -9.170 -21.573 1.00 93.94 162 SER A CA 1
ATOM 1345 C C . SER A 1 162 ? 10.432 -10.127 -20.748 1.00 93.94 162 SER A C 1
ATOM 1347 O O . SER A 1 162 ? 9.224 -9.919 -20.625 1.00 93.94 162 SER A O 1
ATOM 1349 N N . ASN A 1 163 ? 11.035 -11.156 -20.139 1.00 94.75 163 ASN A N 1
ATOM 1350 C CA . ASN A 1 163 ? 10.323 -12.080 -19.250 1.00 94.75 163 ASN A CA 1
ATOM 1351 C C . ASN A 1 163 ? 9.868 -11.388 -17.956 1.00 94.75 163 ASN A C 1
ATOM 1353 O O . ASN A 1 163 ? 8.757 -11.631 -17.485 1.00 94.75 163 ASN A O 1
ATOM 1357 N N . VAL A 1 164 ? 10.723 -10.537 -17.381 1.00 95.75 164 VAL A N 1
ATOM 1358 C CA . VAL A 1 164 ? 10.401 -9.755 -16.179 1.00 95.75 164 VAL A CA 1
ATOM 1359 C C . VAL A 1 164 ? 9.321 -8.717 -16.473 1.00 95.75 164 VAL A C 1
ATOM 1361 O O . VAL A 1 164 ? 8.388 -8.590 -15.687 1.00 95.75 164 VAL A O 1
ATOM 1364 N N . ASN A 1 165 ? 9.389 -8.041 -17.622 1.00 93.25 165 ASN A N 1
ATOM 1365 C CA . ASN A 1 165 ? 8.389 -7.077 -18.070 1.00 93.25 165 ASN A CA 1
ATOM 1366 C C . ASN A 1 165 ? 7.000 -7.720 -18.169 1.00 93.25 165 ASN A C 1
ATOM 1368 O O . ASN A 1 165 ? 6.033 -7.188 -17.634 1.00 93.25 165 ASN A O 1
ATOM 1372 N N . ALA A 1 166 ? 6.902 -8.910 -18.772 1.00 93.50 166 ALA A N 1
ATOM 1373 C CA . ALA A 1 166 ? 5.634 -9.631 -18.853 1.00 93.50 166 ALA A CA 1
ATOM 1374 C C . ALA A 1 166 ? 5.051 -9.961 -17.467 1.00 93.50 166 ALA A C 1
ATOM 1376 O O . ALA A 1 166 ? 3.834 -9.965 -17.294 1.00 93.50 166 ALA A O 1
ATOM 1377 N N . GLU A 1 167 ? 5.902 -10.242 -16.477 1.00 94.88 167 GLU A N 1
ATOM 1378 C CA . GLU A 1 167 ? 5.455 -10.484 -15.106 1.00 94.88 167 GLU A CA 1
ATOM 1379 C C . GLU A 1 167 ? 5.031 -9.195 -14.396 1.00 94.88 167 GLU A C 1
ATOM 1381 O O . GLU A 1 167 ? 3.971 -9.167 -13.769 1.00 94.88 167 GLU A O 1
ATOM 1386 N N . TRP A 1 168 ? 5.799 -8.117 -14.557 1.00 94.69 168 TRP A N 1
ATOM 1387 C CA . TRP A 1 168 ? 5.457 -6.794 -14.043 1.00 94.69 168 TRP A CA 1
ATOM 1388 C C . TRP A 1 168 ? 4.114 -6.298 -14.595 1.00 94.69 168 TRP A C 1
ATOM 1390 O O . TRP A 1 168 ? 3.235 -5.905 -13.829 1.00 94.69 168 TRP A O 1
ATOM 1400 N N . GLU A 1 169 ? 3.881 -6.429 -15.902 1.00 91.50 169 GLU A N 1
ATOM 1401 C CA . GLU A 1 169 ? 2.600 -6.084 -16.521 1.00 91.50 169 GLU A CA 1
ATOM 1402 C C . GLU A 1 169 ? 1.423 -6.867 -15.930 1.00 91.50 169 GLU A C 1
ATOM 1404 O O . GLU A 1 169 ? 0.323 -6.327 -15.824 1.00 91.50 169 GLU A O 1
ATOM 1409 N N . ARG A 1 170 ? 1.616 -8.137 -15.544 1.00 92.81 170 ARG A N 1
ATOM 1410 C CA . ARG A 1 170 ? 0.562 -8.916 -14.874 1.00 92.81 170 ARG A CA 1
ATOM 1411 C C . ARG A 1 170 ? 0.256 -8.373 -13.485 1.00 92.81 170 ARG A C 1
ATOM 1413 O O . ARG A 1 170 ? -0.908 -8.373 -13.102 1.00 92.81 170 ARG A O 1
ATOM 1420 N N . ILE A 1 171 ? 1.272 -7.946 -12.732 1.00 93.00 171 ILE A N 1
ATOM 1421 C CA . ILE A 1 171 ? 1.084 -7.315 -11.415 1.00 93.00 171 ILE A CA 1
ATOM 1422 C C . ILE A 1 171 ? 0.287 -6.018 -11.586 1.00 93.00 171 ILE A C 1
ATOM 1424 O O . ILE A 1 171 ? -0.759 -5.858 -10.964 1.00 93.00 171 ILE A O 1
ATOM 1428 N N . VAL A 1 172 ? 0.711 -5.141 -12.501 1.00 90.94 172 VAL A N 1
ATOM 1429 C CA . VAL A 1 172 ? 0.018 -3.870 -12.769 1.00 90.94 172 VAL A CA 1
ATOM 1430 C C . VAL A 1 172 ? -1.413 -4.107 -13.261 1.00 90.94 172 VAL A C 1
ATOM 1432 O O . VAL A 1 172 ? -2.330 -3.442 -12.798 1.00 90.94 172 VAL A O 1
ATOM 1435 N N . LYS A 1 173 ? -1.647 -5.088 -14.144 1.00 89.56 173 LYS A N 1
ATOM 1436 C CA . LYS A 1 173 ? -3.001 -5.470 -14.595 1.00 89.56 173 LYS A CA 1
ATOM 1437 C C . LYS A 1 173 ? -3.895 -5.963 -13.460 1.00 89.56 173 LYS A C 1
ATOM 1439 O O . LYS A 1 173 ? -5.090 -5.696 -13.486 1.00 89.56 173 LYS A O 1
ATOM 1444 N N . GLN A 1 174 ? -3.335 -6.670 -12.482 1.00 91.19 174 GLN A N 1
ATOM 1445 C CA . GLN A 1 174 ? -4.087 -7.112 -11.311 1.00 91.19 174 GLN A CA 1
ATOM 1446 C C . GLN A 1 174 ? -4.506 -5.922 -10.439 1.00 91.19 174 GLN A C 1
ATOM 1448 O O . GLN A 1 174 ? -5.668 -5.837 -10.064 1.00 91.19 174 GLN A O 1
ATOM 1453 N N . ILE A 1 175 ? -3.600 -4.971 -10.203 1.00 89.88 175 ILE A N 1
ATOM 1454 C CA . ILE A 1 175 ? -3.891 -3.731 -9.459 1.00 89.88 175 ILE A CA 1
ATOM 1455 C C . ILE A 1 175 ? -4.866 -2.835 -10.237 1.00 89.88 175 ILE A C 1
ATOM 1457 O O . ILE A 1 175 ? -5.691 -2.135 -9.668 1.00 89.88 175 ILE A O 1
ATOM 1461 N N . LEU A 1 176 ? -4.823 -2.871 -11.570 1.00 84.56 176 LEU A N 1
ATOM 1462 C CA . LEU A 1 176 ? -5.787 -2.165 -12.415 1.00 84.56 176 LEU A CA 1
ATOM 1463 C C . LEU A 1 176 ? -7.211 -2.720 -12.293 1.00 84.56 176 LEU A C 1
ATOM 1465 O O . LEU A 1 176 ? -8.161 -1.971 -12.519 1.00 84.56 176 LEU A O 1
ATOM 1469 N N . ALA A 1 177 ? -7.352 -4.014 -11.998 1.00 89.69 177 ALA A N 1
ATOM 1470 C CA . ALA A 1 177 ? -8.649 -4.662 -11.845 1.00 89.69 177 ALA A CA 1
ATOM 1471 C C . ALA A 1 177 ? -9.303 -4.330 -10.496 1.00 89.69 177 ALA A C 1
ATOM 1473 O O . ALA A 1 177 ? -10.523 -4.204 -10.439 1.00 89.69 177 ALA A O 1
ATOM 1474 N N . ASP A 1 178 ? -8.496 -4.157 -9.449 1.00 91.44 178 ASP A N 1
ATOM 1475 C CA . ASP A 1 178 ? -8.932 -3.706 -8.131 1.00 91.44 178 ASP A CA 1
ATOM 1476 C C . ASP A 1 178 ? -7.916 -2.710 -7.569 1.00 91.44 178 ASP A C 1
ATOM 1478 O O . ASP A 1 178 ? -6.829 -3.080 -7.119 1.00 91.44 178 ASP A O 1
ATOM 1482 N N . LYS A 1 179 ? -8.269 -1.427 -7.658 1.00 92.44 179 LYS A N 1
ATOM 1483 C CA . LYS A 1 179 ? -7.368 -0.315 -7.342 1.00 92.44 179 LYS A CA 1
ATOM 1484 C C . LYS A 1 179 ? -7.312 -0.003 -5.857 1.00 92.44 179 LYS A C 1
ATOM 1486 O O . LYS A 1 179 ? -6.483 0.820 -5.464 1.00 92.44 179 LYS A O 1
ATOM 1491 N N . LEU A 1 180 ? -8.193 -0.599 -5.055 1.00 96.12 180 LEU A N 1
ATOM 1492 C CA . LEU A 1 180 ? -8.272 -0.299 -3.636 1.00 96.12 180 LEU A CA 1
ATOM 1493 C C . LEU A 1 180 ? -6.963 -0.709 -2.964 1.00 96.12 180 LEU A C 1
ATOM 1495 O O . LEU A 1 180 ? -6.506 -1.854 -3.071 1.00 96.12 180 LEU A O 1
ATOM 1499 N N . VAL A 1 181 ? -6.353 0.251 -2.268 1.00 96.38 181 VAL A N 1
ATOM 1500 C CA . VAL A 1 181 ? -5.059 0.070 -1.598 1.00 96.38 181 VAL A CA 1
ATOM 1501 C C . VAL A 1 181 ? -5.161 -1.063 -0.580 1.00 96.38 181 VAL A C 1
ATOM 1503 O O . VAL A 1 181 ? -4.299 -1.941 -0.534 1.00 96.38 181 VAL A O 1
ATOM 1506 N N . LEU A 1 182 ? -6.262 -1.081 0.177 1.00 96.50 182 LEU A N 1
ATOM 1507 C CA . LEU A 1 182 ? -6.557 -2.100 1.178 1.00 96.50 182 LEU A CA 1
ATOM 1508 C C . LEU A 1 182 ? -6.693 -3.505 0.570 1.00 96.50 182 LEU A C 1
ATOM 1510 O O . LEU A 1 182 ? -6.177 -4.469 1.123 1.00 96.50 182 LEU A O 1
ATOM 1514 N N . HIS A 1 183 ? -7.360 -3.647 -0.575 1.00 94.88 183 HIS A N 1
ATOM 1515 C CA . HIS A 1 183 ? -7.518 -4.959 -1.207 1.00 94.88 183 HIS A CA 1
ATOM 1516 C C . HIS A 1 183 ? -6.197 -5.460 -1.787 1.00 94.88 183 HIS A C 1
ATOM 1518 O O . HIS A 1 183 ? -5.838 -6.625 -1.624 1.00 94.88 183 HIS A O 1
ATOM 1524 N N . THR A 1 184 ? -5.440 -4.569 -2.430 1.00 92.88 184 THR A N 1
ATOM 1525 C CA . THR A 1 184 ? -4.133 -4.895 -3.009 1.00 92.88 184 THR A CA 1
ATOM 1526 C C . THR A 1 184 ? -3.151 -5.373 -1.936 1.00 92.88 184 THR A C 1
ATOM 1528 O O . THR A 1 184 ? -2.465 -6.378 -2.133 1.00 92.88 184 THR A O 1
ATOM 1531 N N . SER A 1 185 ? -3.097 -4.696 -0.787 1.00 92.31 185 SER A N 1
ATOM 1532 C CA . SER A 1 185 ? -2.192 -5.041 0.318 1.00 92.31 185 SER A CA 1
ATOM 1533 C C . SER A 1 185 ? -2.531 -6.365 1.004 1.00 92.31 185 SER A C 1
ATOM 1535 O O . SER A 1 185 ? -1.648 -7.028 1.545 1.00 92.31 185 SER A O 1
ATOM 1537 N N . GLN A 1 186 ? -3.791 -6.792 0.937 1.00 92.31 186 GLN A N 1
ATOM 1538 C CA . GLN A 1 186 ? -4.251 -8.063 1.492 1.00 92.31 186 GLN A CA 1
ATOM 1539 C C . GLN A 1 186 ? -3.912 -9.275 0.619 1.00 92.31 186 GLN A C 1
ATOM 1541 O O . GLN A 1 186 ? -4.173 -10.402 1.035 1.00 92.31 186 GLN A O 1
ATOM 1546 N N . ILE A 1 187 ? -3.326 -9.085 -0.570 1.00 92.06 187 ILE A N 1
ATOM 1547 C CA . ILE A 1 187 ? -2.908 -10.172 -1.462 1.00 92.06 187 ILE A CA 1
ATOM 1548 C C . ILE A 1 187 ? -1.409 -10.436 -1.243 1.00 92.06 187 ILE A C 1
ATOM 1550 O O . ILE A 1 187 ? -0.573 -9.789 -1.885 1.00 92.06 187 ILE A O 1
ATOM 1554 N N . PRO A 1 188 ? -1.008 -11.441 -0.432 1.00 88.50 188 PRO A N 1
ATOM 1555 C CA . PRO A 1 188 ? 0.403 -11.638 -0.072 1.00 88.50 188 PRO A CA 1
ATOM 1556 C C . PRO A 1 188 ? 1.282 -11.937 -1.293 1.00 88.50 188 PRO A C 1
ATOM 1558 O O . PRO A 1 188 ? 2.477 -11.638 -1.331 1.00 88.50 188 PRO A O 1
ATOM 1561 N N . GLN A 1 189 ? 0.669 -12.501 -2.337 1.00 92.69 189 GLN A N 1
ATOM 1562 C CA . GLN A 1 189 ? 1.340 -12.829 -3.585 1.00 92.69 189 GLN A CA 1
ATOM 1563 C C . GLN A 1 189 ? 1.891 -11.594 -4.312 1.00 92.69 189 GLN A C 1
ATOM 1565 O O . GLN A 1 189 ? 2.853 -11.737 -5.064 1.00 92.69 189 GLN A O 1
ATOM 1570 N N . ILE A 1 190 ? 1.322 -10.399 -4.113 1.00 92.31 190 ILE A N 1
ATOM 1571 C CA . ILE A 1 190 ? 1.803 -9.174 -4.769 1.00 92.31 190 ILE A CA 1
ATOM 1572 C C . ILE A 1 190 ? 3.195 -8.811 -4.257 1.00 92.31 190 ILE A C 1
ATOM 1574 O O . ILE A 1 190 ? 4.103 -8.627 -5.067 1.00 92.31 190 ILE A O 1
ATOM 1578 N N . VAL A 1 191 ? 3.402 -8.805 -2.938 1.00 94.06 191 VAL A N 1
ATOM 1579 C CA . VAL A 1 191 ? 4.708 -8.515 -2.321 1.00 94.06 191 VAL A CA 1
ATOM 1580 C C . VAL A 1 191 ? 5.769 -9.519 -2.772 1.00 94.06 191 VAL A C 1
ATOM 1582 O O . VAL A 1 191 ? 6.874 -9.127 -3.159 1.00 94.06 191 VAL A O 1
ATOM 1585 N N . ILE A 1 192 ? 5.428 -10.812 -2.788 1.00 95.31 192 ILE A N 1
ATOM 1586 C CA . ILE A 1 192 ? 6.335 -11.882 -3.230 1.00 95.31 192 ILE A CA 1
ATOM 1587 C C . ILE A 1 192 ? 6.737 -11.666 -4.693 1.00 95.31 192 ILE A C 1
ATOM 1589 O O . ILE A 1 192 ? 7.924 -11.640 -5.016 1.00 95.31 192 ILE A O 1
ATOM 1593 N N . ARG A 1 193 ? 5.758 -11.440 -5.576 1.00 95.75 193 ARG A N 1
ATOM 1594 C CA . ARG A 1 193 ? 6.006 -11.232 -7.008 1.00 95.75 193 ARG A CA 1
ATOM 1595 C C . ARG A 1 193 ? 6.807 -9.958 -7.273 1.00 95.75 193 ARG A C 1
ATOM 1597 O O . ARG A 1 193 ? 7.721 -9.996 -8.091 1.00 95.75 193 ARG A O 1
ATOM 1604 N N . CYS A 1 194 ? 6.531 -8.863 -6.561 1.00 95.44 194 CYS A N 1
ATOM 1605 C CA . CYS A 1 194 ? 7.317 -7.628 -6.656 1.00 95.44 194 CYS A CA 1
ATOM 1606 C C . CYS A 1 194 ? 8.767 -7.850 -6.217 1.00 95.44 194 CYS A C 1
ATOM 1608 O O . CYS A 1 194 ? 9.689 -7.397 -6.889 1.00 95.44 194 CYS A O 1
ATOM 1610 N N . THR A 1 195 ? 8.976 -8.597 -5.131 1.00 95.19 195 THR A N 1
ATOM 1611 C CA . THR A 1 195 ? 10.316 -8.941 -4.634 1.00 95.19 195 THR A CA 1
ATOM 1612 C C . THR A 1 195 ? 11.089 -9.791 -5.647 1.00 95.19 195 THR A C 1
ATOM 1614 O O . THR A 1 195 ? 12.274 -9.559 -5.886 1.00 95.19 195 THR A O 1
ATOM 1617 N N . ASP A 1 196 ? 10.432 -10.760 -6.284 1.00 96.50 196 ASP A N 1
ATOM 1618 C CA . ASP A 1 196 ? 11.052 -11.585 -7.324 1.00 96.50 196 ASP A CA 1
ATOM 1619 C C . ASP A 1 196 ? 11.357 -10.790 -8.598 1.00 96.50 196 ASP A C 1
ATOM 1621 O O . ASP A 1 196 ? 12.395 -11.009 -9.228 1.00 96.50 196 ASP A O 1
ATOM 1625 N N . VAL A 1 197 ? 10.476 -9.859 -8.976 1.00 96.81 197 VAL A N 1
ATOM 1626 C CA . VAL A 1 197 ? 10.717 -8.907 -10.067 1.00 96.81 197 VAL A CA 1
ATOM 1627 C C . VAL A 1 197 ? 11.947 -8.056 -9.753 1.00 96.81 197 VAL A C 1
ATOM 1629 O O . VAL A 1 197 ? 12.871 -8.050 -10.561 1.00 96.81 197 VAL A O 1
ATOM 1632 N N . GLN A 1 198 ? 12.023 -7.435 -8.572 1.00 95.94 198 GLN A N 1
ATOM 1633 C CA . GLN A 1 198 ? 13.178 -6.630 -8.146 1.00 95.94 198 GLN A CA 1
ATOM 1634 C C . GLN A 1 198 ? 14.488 -7.410 -8.214 1.00 95.94 198 GLN A C 1
ATOM 1636 O O . GLN A 1 198 ? 15.425 -6.972 -8.868 1.00 95.94 198 GLN A O 1
ATOM 1641 N N . LYS A 1 199 ? 14.548 -8.618 -7.637 1.00 96.81 199 LYS A N 1
ATOM 1642 C CA . LYS A 1 199 ? 15.764 -9.450 -7.688 1.00 96.81 199 LYS A CA 1
ATOM 1643 C C . LYS A 1 199 ? 16.242 -9.694 -9.120 1.00 96.81 199 LYS A C 1
ATOM 1645 O O . LYS A 1 199 ? 17.439 -9.674 -9.395 1.00 96.81 199 LYS A O 1
ATOM 1650 N N . LYS A 1 200 ? 15.316 -9.938 -10.051 1.00 97.00 200 LYS A N 1
ATOM 1651 C CA . LYS A 1 200 ? 15.660 -10.151 -11.464 1.00 97.00 200 LYS A CA 1
ATOM 1652 C C . LYS A 1 200 ? 16.101 -8.854 -12.144 1.00 97.00 200 LYS A C 1
ATOM 1654 O O . LYS A 1 200 ? 17.071 -8.884 -12.898 1.00 97.00 200 LYS A O 1
ATOM 1659 N N . LEU A 1 201 ? 15.432 -7.733 -11.866 1.00 96.75 201 LEU A N 1
ATOM 1660 C CA . LEU A 1 201 ? 15.834 -6.412 -12.360 1.00 96.75 201 LEU A CA 1
ATOM 1661 C C . LEU A 1 201 ? 17.230 -6.038 -11.850 1.00 96.75 201 LEU A C 1
ATOM 1663 O O . LEU A 1 201 ? 18.048 -5.554 -12.627 1.00 96.75 201 LEU A O 1
ATOM 1667 N N . GLU A 1 202 ? 17.551 -6.345 -10.596 1.00 96.50 202 GLU A N 1
ATOM 1668 C CA . GLU A 1 202 ? 18.867 -6.104 -10.007 1.00 96.50 202 GLU A CA 1
ATOM 1669 C C . GLU A 1 202 ? 19.973 -6.900 -10.716 1.00 96.50 202 GLU A C 1
ATOM 1671 O O . GLU A 1 202 ? 21.019 -6.345 -11.054 1.00 96.50 202 GLU A O 1
ATOM 1676 N N . ILE A 1 203 ? 19.738 -8.180 -11.026 1.00 96.81 203 ILE A N 1
ATOM 1677 C CA . ILE A 1 203 ? 20.682 -9.004 -11.804 1.00 96.81 203 ILE A CA 1
ATOM 1678 C C . ILE A 1 203 ? 20.933 -8.393 -13.191 1.00 96.81 203 ILE A C 1
ATOM 1680 O O . ILE A 1 203 ? 22.080 -8.324 -13.650 1.00 96.81 203 ILE A O 1
ATOM 1684 N N . ILE A 1 204 ? 19.872 -7.927 -13.855 1.00 96.25 204 ILE A N 1
ATOM 1685 C CA . ILE A 1 204 ? 19.966 -7.281 -15.170 1.00 96.25 204 ILE A CA 1
ATOM 1686 C C . ILE A 1 204 ? 20.745 -5.964 -15.056 1.00 96.25 204 ILE A C 1
ATOM 1688 O O . ILE A 1 204 ? 21.667 -5.729 -15.836 1.00 96.25 204 ILE A O 1
ATOM 1692 N N . LYS A 1 205 ? 20.441 -5.141 -14.048 1.00 94.19 205 LYS A N 1
ATOM 1693 C CA . LYS A 1 205 ? 21.120 -3.869 -13.761 1.00 94.19 205 LYS A CA 1
ATOM 1694 C C . LYS A 1 205 ? 22.611 -4.070 -13.483 1.00 94.19 205 LYS A C 1
ATOM 1696 O O . LYS A 1 205 ? 23.443 -3.354 -14.027 1.00 94.19 205 LYS A O 1
ATOM 1701 N N . ASN A 1 206 ? 22.976 -5.086 -12.706 1.00 95.25 206 ASN A N 1
ATOM 1702 C CA . ASN A 1 206 ? 24.379 -5.408 -12.439 1.00 95.25 206 ASN A CA 1
ATOM 1703 C C . ASN A 1 206 ? 25.119 -5.846 -13.711 1.00 95.25 206 ASN A C 1
ATOM 1705 O O . ASN A 1 206 ? 26.273 -5.472 -13.923 1.00 95.25 206 ASN A O 1
ATOM 1709 N N . SER A 1 207 ? 24.445 -6.598 -14.586 1.00 95.56 207 SER A N 1
ATOM 1710 C CA . SER A 1 207 ? 24.998 -7.000 -15.886 1.00 95.56 207 SER A CA 1
ATOM 1711 C C . SER A 1 207 ? 25.189 -5.798 -16.815 1.00 95.56 207 SER A C 1
ATOM 1713 O O . SER A 1 207 ? 26.213 -5.698 -17.489 1.00 95.56 207 SER A O 1
ATOM 1715 N N . LEU A 1 208 ? 24.246 -4.853 -16.797 1.00 93.62 208 LEU A N 1
ATOM 1716 C CA . LEU A 1 208 ? 24.345 -3.578 -17.506 1.00 93.62 208 LEU A CA 1
ATOM 1717 C C . LEU A 1 208 ? 25.534 -2.748 -17.015 1.00 93.62 208 LEU A C 1
ATOM 1719 O O . LEU A 1 208 ? 26.344 -2.316 -17.828 1.00 93.62 208 LEU A O 1
ATOM 1723 N N . ASN A 1 209 ? 25.692 -2.585 -15.702 1.00 93.44 209 ASN A N 1
ATOM 1724 C CA . ASN A 1 209 ? 26.810 -1.832 -15.129 1.00 93.44 209 ASN A CA 1
ATOM 1725 C C . ASN A 1 209 ? 28.161 -2.439 -15.518 1.00 93.44 209 ASN A C 1
ATOM 1727 O O . ASN A 1 209 ? 29.080 -1.719 -15.901 1.00 93.44 209 ASN A O 1
ATOM 1731 N N . LYS A 1 210 ? 28.269 -3.774 -15.489 1.00 95.00 210 LYS A N 1
ATOM 1732 C CA . LYS A 1 210 ? 29.471 -4.471 -15.955 1.00 95.00 210 LYS A CA 1
ATOM 1733 C C . LYS A 1 210 ? 29.742 -4.207 -17.437 1.00 95.00 210 LYS A C 1
ATOM 1735 O O . LYS A 1 210 ? 30.874 -3.922 -17.806 1.00 95.00 210 LYS A O 1
ATOM 1740 N N . PHE A 1 211 ? 28.708 -4.261 -18.274 1.00 92.94 211 PHE A N 1
ATOM 1741 C CA . PHE A 1 211 ? 28.832 -3.957 -19.696 1.00 92.94 211 PHE A CA 1
ATOM 1742 C C . PHE A 1 211 ? 29.308 -2.517 -19.943 1.00 92.94 211 PHE A C 1
ATOM 1744 O O . PHE A 1 211 ? 30.180 -2.302 -20.785 1.00 92.94 211 PHE A O 1
ATOM 1751 N N . LEU A 1 212 ? 28.781 -1.535 -19.204 1.00 92.19 212 LEU A N 1
ATOM 1752 C CA . LEU A 1 212 ? 29.229 -0.143 -19.299 1.00 92.19 212 LEU A CA 1
ATOM 1753 C C . LEU A 1 212 ? 30.697 0.011 -18.884 1.00 92.19 212 LEU A C 1
ATOM 1755 O O . LEU A 1 212 ? 31.457 0.689 -19.575 1.00 92.19 212 LEU A O 1
ATOM 1759 N N . GLU A 1 213 ? 31.117 -0.660 -17.813 1.00 93.38 213 GLU A N 1
ATOM 1760 C CA . GLU A 1 213 ? 32.509 -0.634 -17.362 1.00 93.38 213 GLU A CA 1
ATOM 1761 C C . GLU A 1 213 ? 33.458 -1.273 -18.388 1.00 93.38 213 GLU A C 1
ATOM 1763 O O . GLU A 1 213 ? 34.486 -0.687 -18.727 1.00 93.38 213 GLU A O 1
ATOM 1768 N N . ASP A 1 214 ? 33.078 -2.406 -18.987 1.00 92.81 214 ASP A N 1
ATOM 1769 C CA . ASP A 1 214 ? 33.851 -3.037 -20.064 1.00 92.81 214 ASP A CA 1
ATOM 1770 C C . ASP A 1 214 ? 34.018 -2.080 -21.266 1.00 92.81 214 ASP A C 1
ATOM 1772 O O . ASP A 1 214 ? 35.090 -2.003 -21.877 1.00 92.81 214 ASP A O 1
ATOM 1776 N N . LYS A 1 215 ? 32.988 -1.282 -21.596 1.00 90.12 215 LYS A N 1
ATOM 1777 C CA . LYS A 1 215 ? 33.085 -0.240 -22.637 1.00 90.12 215 LYS A CA 1
ATOM 1778 C C . LYS A 1 215 ? 34.015 0.904 -22.233 1.00 90.12 215 LYS A C 1
ATOM 1780 O O . LYS A 1 215 ? 34.750 1.394 -23.093 1.00 90.12 215 LYS A O 1
ATOM 1785 N N . ARG A 1 216 ? 34.020 1.313 -20.960 1.00 93.94 216 ARG A N 1
ATOM 1786 C CA . ARG A 1 216 ? 34.944 2.333 -20.436 1.00 93.94 216 ARG A CA 1
ATOM 1787 C C . ARG A 1 216 ? 36.398 1.874 -20.486 1.00 93.94 216 ARG A C 1
ATOM 1789 O O . ARG A 1 216 ? 37.258 2.653 -20.894 1.00 93.94 216 ARG A O 1
ATOM 1796 N N . MET A 1 217 ? 36.672 0.606 -20.180 1.00 92.50 217 MET A N 1
ATOM 1797 C CA . MET A 1 217 ? 38.024 0.044 -20.294 1.00 92.50 217 MET A CA 1
ATOM 1798 C C . MET A 1 217 ? 38.541 0.050 -21.739 1.00 92.50 217 MET A C 1
ATOM 1800 O O . MET A 1 217 ? 39.715 0.332 -21.975 1.00 92.50 217 MET A O 1
ATOM 1804 N N . LEU A 1 218 ? 37.671 -0.230 -22.715 1.00 90.31 218 LEU A N 1
ATOM 1805 C CA . LEU A 1 218 ? 38.028 -0.195 -24.139 1.00 90.31 218 LEU A CA 1
ATOM 1806 C C . LEU A 1 218 ? 38.234 1.234 -24.664 1.00 90.31 218 LEU A C 1
ATOM 1808 O O . LEU A 1 218 ? 39.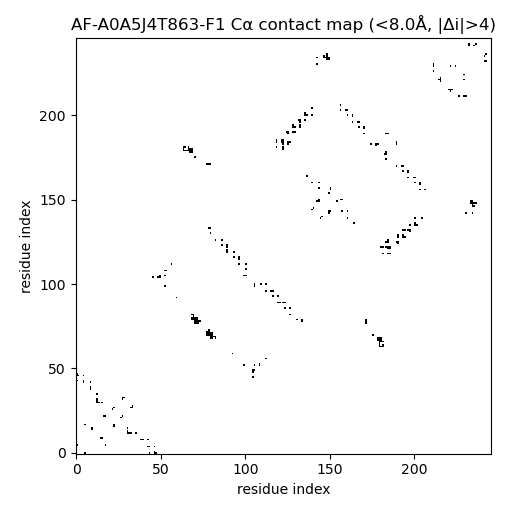080 1.454 -25.532 1.00 90.31 218 LEU A O 1
ATOM 1812 N N . PHE A 1 219 ? 37.484 2.205 -24.136 1.00 89.38 219 PHE A N 1
ATOM 1813 C CA . PHE A 1 219 ? 37.559 3.611 -24.529 1.00 89.38 219 PHE A CA 1
ATOM 1814 C C . PHE A 1 219 ? 37.650 4.517 -23.293 1.00 89.38 219 PHE A C 1
ATOM 1816 O O . PHE A 1 219 ? 36.627 5.029 -22.835 1.00 89.38 219 PHE A O 1
ATOM 1823 N N . PRO A 1 220 ? 38.869 4.815 -22.792 1.00 91.12 220 PRO A N 1
ATOM 1824 C CA . PRO A 1 220 ? 39.057 5.549 -21.535 1.00 91.12 220 PRO A CA 1
ATOM 1825 C C . PRO A 1 220 ? 38.410 6.943 -21.473 1.00 91.12 220 PRO A C 1
ATOM 1827 O O . PRO A 1 220 ? 38.213 7.491 -20.395 1.00 91.12 220 PRO A O 1
ATOM 1830 N N . ARG A 1 221 ? 38.038 7.537 -22.615 1.00 91.50 221 ARG A N 1
ATOM 1831 C CA . ARG A 1 221 ? 37.280 8.801 -22.648 1.00 91.50 221 ARG A CA 1
ATOM 1832 C C . ARG A 1 221 ? 35.861 8.661 -22.081 1.00 91.50 221 ARG A C 1
ATOM 1834 O O . ARG A 1 221 ? 35.314 9.643 -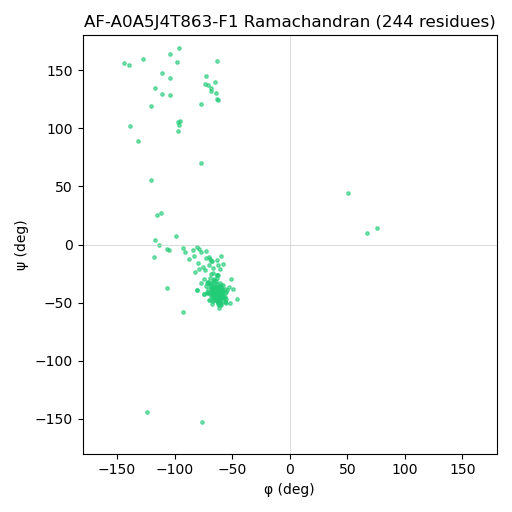21.597 1.00 91.50 221 ARG A O 1
ATOM 1841 N N . PHE A 1 222 ? 35.277 7.463 -22.086 1.00 91.19 222 PHE A N 1
ATOM 1842 C CA . PHE A 1 222 ? 33.949 7.218 -21.513 1.00 91.19 222 PHE A CA 1
ATOM 1843 C C . PHE A 1 222 ? 33.914 7.304 -19.978 1.00 91.19 222 PHE A C 1
ATOM 1845 O O . PHE A 1 222 ? 32.827 7.370 -19.409 1.00 91.19 222 PHE A O 1
ATOM 1852 N N . TYR A 1 223 ? 35.063 7.364 -19.294 1.00 90.56 223 TYR A N 1
ATOM 1853 C CA . TYR A 1 223 ? 35.104 7.663 -17.855 1.00 90.56 223 TYR A CA 1
ATOM 1854 C C . TYR A 1 223 ? 34.662 9.098 -17.525 1.00 90.56 223 TYR A C 1
ATOM 1856 O O . TYR A 1 223 ? 34.279 9.362 -16.390 1.00 90.56 223 TYR A O 1
ATOM 1864 N N . PHE A 1 224 ? 34.683 10.020 -18.496 1.00 92.38 224 PHE A N 1
ATOM 1865 C CA . PHE A 1 224 ? 34.205 11.395 -18.307 1.00 92.38 224 PHE A CA 1
ATOM 1866 C C . PHE A 1 224 ? 32.687 11.543 -18.491 1.00 92.38 224 PHE A C 1
ATOM 1868 O O . PHE A 1 224 ? 32.159 12.635 -18.297 1.00 92.38 224 PHE A O 1
ATOM 1875 N N . LEU A 1 225 ? 31.993 10.469 -18.878 1.00 89.44 225 LEU A N 1
ATOM 1876 C CA . LEU A 1 225 ? 30.558 10.474 -19.141 1.00 89.44 225 LEU A CA 1
ATOM 1877 C C . LEU A 1 225 ? 29.784 9.828 -17.994 1.00 89.44 225 LEU A C 1
ATOM 1879 O O . LEU A 1 225 ? 30.207 8.810 -17.432 1.00 89.44 225 LEU A O 1
ATOM 1883 N N . SER A 1 226 ? 28.609 10.392 -17.706 1.00 90.81 226 SER A N 1
ATOM 1884 C CA . SER A 1 226 ? 27.616 9.744 -16.850 1.00 90.81 226 SER A CA 1
ATOM 1885 C C . SER A 1 226 ? 27.128 8.435 -17.488 1.00 90.81 226 SER A C 1
ATOM 1887 O O . SER A 1 226 ? 27.234 8.252 -18.704 1.00 90.81 226 SER A O 1
ATOM 1889 N N . ASP A 1 227 ? 26.587 7.516 -16.682 1.00 87.56 227 ASP A N 1
ATOM 1890 C CA . ASP A 1 227 ? 26.017 6.266 -17.206 1.00 87.56 227 ASP A CA 1
ATOM 1891 C C . ASP A 1 227 ? 24.887 6.550 -18.208 1.00 87.56 227 ASP A C 1
ATOM 1893 O O . ASP A 1 227 ? 24.833 5.919 -19.260 1.00 87.56 227 ASP A O 1
ATOM 1897 N N . ASP A 1 228 ? 24.044 7.552 -17.939 1.00 85.44 228 ASP A N 1
ATOM 1898 C CA . ASP A 1 228 ? 22.945 7.945 -18.826 1.00 85.44 228 ASP A CA 1
ATOM 1899 C C . ASP A 1 228 ? 23.446 8.490 -20.171 1.00 85.44 228 ASP A C 1
ATOM 1901 O O . ASP A 1 228 ? 22.894 8.153 -21.220 1.00 85.44 228 ASP A O 1
ATOM 1905 N N . ASP A 1 229 ? 24.501 9.309 -20.178 1.00 86.25 229 ASP A N 1
ATOM 1906 C CA . ASP A 1 229 ? 25.069 9.835 -21.425 1.00 86.25 229 ASP A CA 1
ATOM 1907 C C . ASP A 1 229 ? 25.795 8.747 -22.213 1.00 86.25 229 ASP A C 1
ATOM 1909 O O . ASP A 1 229 ? 25.657 8.657 -23.435 1.00 86.25 229 ASP A O 1
ATOM 1913 N N . LEU A 1 230 ? 26.497 7.852 -21.516 1.00 86.44 230 LEU A N 1
ATOM 1914 C CA . LEU A 1 230 ? 27.114 6.689 -22.137 1.00 86.44 230 LEU A CA 1
ATOM 1915 C C . LEU A 1 230 ? 26.055 5.770 -22.764 1.00 86.44 230 LEU A C 1
ATOM 1917 O O . LEU A 1 230 ? 26.221 5.326 -23.901 1.00 86.44 230 LEU A O 1
ATOM 1921 N N . LEU A 1 231 ? 24.943 5.525 -22.070 1.00 86.25 231 LEU A N 1
ATOM 1922 C CA . LEU A 1 231 ? 23.819 4.742 -22.582 1.00 86.25 231 LEU A CA 1
ATOM 1923 C C . LEU A 1 231 ? 23.161 5.394 -23.801 1.00 86.25 231 LEU A C 1
ATOM 1925 O O . LEU A 1 231 ? 22.826 4.678 -24.744 1.00 86.25 231 LEU A O 1
ATOM 1929 N N . LYS A 1 232 ? 23.025 6.727 -23.842 1.00 81.12 232 LYS A N 1
ATOM 1930 C CA . LYS A 1 232 ? 22.544 7.437 -25.043 1.00 81.12 232 LYS A CA 1
ATOM 1931 C C . LYS A 1 232 ? 23.481 7.220 -26.230 1.00 81.12 232 LYS A C 1
ATOM 1933 O O . LYS A 1 232 ? 23.012 6.872 -27.312 1.00 81.12 232 LYS A O 1
ATOM 1938 N N . ILE A 1 233 ? 24.794 7.364 -26.035 1.00 82.81 233 ILE A N 1
ATOM 1939 C CA . ILE A 1 233 ? 25.787 7.158 -27.103 1.00 82.81 233 ILE A CA 1
ATOM 1940 C C . ILE A 1 233 ? 25.759 5.709 -27.602 1.00 82.81 233 ILE A C 1
ATOM 1942 O O . ILE A 1 233 ? 25.750 5.466 -28.808 1.00 82.81 233 ILE A O 1
ATOM 1946 N N . LEU A 1 234 ? 25.717 4.735 -26.689 1.00 80.69 234 LEU A N 1
ATOM 1947 C CA . LEU A 1 234 ? 25.675 3.311 -27.034 1.00 80.69 234 LEU A CA 1
ATOM 1948 C C . LEU A 1 234 ? 24.345 2.910 -27.683 1.00 80.69 234 LEU A C 1
ATOM 1950 O O . LEU A 1 234 ? 24.330 2.056 -28.572 1.00 80.69 234 LEU A O 1
ATOM 1954 N N . GLY A 1 235 ? 23.247 3.533 -27.257 1.00 74.00 235 GLY A N 1
ATOM 1955 C CA . GLY A 1 235 ? 21.901 3.275 -27.751 1.00 74.00 235 GLY A CA 1
ATOM 1956 C C . GLY A 1 235 ? 21.584 3.923 -29.099 1.00 74.00 235 GLY A C 1
ATOM 1957 O O . GLY A 1 235 ? 20.695 3.426 -29.791 1.00 74.00 235 GLY A O 1
ATOM 1958 N N . HIS A 1 236 ? 22.331 4.967 -29.477 1.00 68.19 236 HIS A N 1
ATOM 1959 C CA . HIS A 1 236 ? 22.264 5.671 -30.763 1.00 68.19 236 HIS A CA 1
ATOM 1960 C C . HIS A 1 236 ? 23.557 5.532 -31.579 1.00 68.19 236 HIS A C 1
ATOM 1962 O O . HIS A 1 236 ? 23.844 6.365 -32.437 1.00 68.19 236 HIS A O 1
ATOM 1968 N N . ALA A 1 237 ? 24.340 4.469 -31.364 1.00 58.84 237 ALA A N 1
ATOM 1969 C CA . ALA A 1 237 ? 25.662 4.295 -31.974 1.00 58.84 237 ALA A CA 1
ATOM 1970 C C . ALA A 1 237 ? 25.667 4.282 -33.523 1.00 58.84 237 ALA A C 1
ATOM 1972 O O . ALA A 1 237 ? 26.729 4.301 -34.145 1.00 58.84 237 ALA A O 1
ATOM 1973 N N . ARG A 1 238 ? 24.493 4.232 -34.161 1.00 55.22 238 ARG A N 1
ATOM 1974 C CA . ARG A 1 238 ? 24.313 4.274 -35.618 1.00 55.22 238 ARG A CA 1
ATOM 1975 C C . ARG A 1 238 ? 23.758 5.597 -36.151 1.00 55.22 238 ARG A C 1
ATOM 1977 O O . ARG A 1 238 ? 23.659 5.714 -37.369 1.00 55.22 238 ARG A O 1
ATOM 1984 N N . ASP A 1 239 ? 23.406 6.562 -35.297 1.00 56.59 239 ASP A N 1
ATOM 1985 C CA . ASP A 1 239 ? 22.926 7.884 -35.715 1.00 56.59 239 ASP A CA 1
ATOM 1986 C C . ASP A 1 239 ? 24.080 8.911 -35.705 1.00 56.59 239 ASP A C 1
ATOM 1988 O O . ASP A 1 239 ? 24.515 9.358 -34.637 1.00 56.59 239 ASP A O 1
ATOM 1992 N N . PRO A 1 240 ? 24.603 9.315 -36.881 1.00 53.16 240 PRO A N 1
ATOM 1993 C CA . PRO A 1 240 ? 25.736 10.231 -36.975 1.00 53.16 240 PRO A CA 1
ATOM 1994 C C . PRO A 1 240 ? 25.425 11.656 -36.499 1.00 53.16 240 PRO A C 1
ATOM 1996 O O . PRO A 1 240 ? 26.357 12.450 -36.368 1.00 53.16 240 PRO A O 1
ATOM 1999 N N . GLN A 1 241 ? 24.150 12.025 -36.319 1.00 54.62 241 GLN A N 1
ATOM 2000 C CA . GLN A 1 241 ? 23.776 13.361 -35.845 1.00 54.62 241 GLN A CA 1
ATOM 2001 C C . GLN A 1 241 ? 23.905 13.476 -34.324 1.00 54.62 241 GLN A C 1
ATOM 2003 O O . GLN A 1 241 ? 24.443 14.472 -33.850 1.00 54.62 241 GLN A O 1
ATOM 2008 N N . VAL A 1 242 ? 23.535 12.430 -33.580 1.00 53.16 242 VAL A N 1
ATOM 2009 C CA . VAL A 1 242 ? 23.652 12.385 -32.109 1.00 53.16 242 VAL A CA 1
ATOM 2010 C C . VAL A 1 242 ? 25.119 12.340 -31.668 1.00 53.16 242 VAL A C 1
ATOM 2012 O O . VAL A 1 242 ? 25.487 12.942 -30.667 1.00 53.16 242 VAL A O 1
ATOM 2015 N N . MET A 1 243 ? 25.999 11.707 -32.452 1.00 51.34 243 MET A N 1
ATOM 2016 C CA . MET A 1 243 ? 27.441 11.664 -32.164 1.00 51.34 243 MET A CA 1
ATOM 2017 C C . MET A 1 243 ? 28.178 13.002 -32.325 1.00 51.34 243 MET A C 1
ATOM 2019 O O . MET A 1 243 ? 29.335 13.084 -31.936 1.00 51.34 243 MET A O 1
ATOM 2023 N N . LYS A 1 244 ? 27.569 14.029 -32.935 1.00 51.28 244 LYS A N 1
ATOM 2024 C CA . LYS A 1 244 ? 28.216 15.341 -33.133 1.00 51.28 244 LYS A CA 1
ATOM 2025 C C . LYS A 1 244 ? 28.028 16.301 -31.959 1.00 51.28 244 LYS A C 1
ATOM 2027 O O . LYS A 1 244 ? 28.676 17.344 -31.941 1.00 51.28 244 LYS A O 1
ATOM 2032 N N . GLU A 1 245 ? 27.130 15.977 -31.032 1.00 48.75 245 GLU A N 1
ATOM 2033 C CA . GLU A 1 245 ? 26.813 16.802 -29.859 1.00 48.75 245 GLU A CA 1
ATOM 2034 C C . GLU A 1 245 ? 27.649 16.437 -28.616 1.00 48.75 245 GLU A C 1
ATOM 2036 O O . GLU A 1 245 ? 27.558 17.129 -27.603 1.00 48.75 245 GLU A O 1
ATOM 2041 N N . PHE A 1 246 ? 28.492 15.401 -28.711 1.00 48.03 246 PHE A N 1
ATOM 2042 C CA . PHE A 1 246 ? 29.401 14.910 -27.667 1.00 48.03 246 PHE A CA 1
ATOM 2043 C C . PHE A 1 246 ? 30.854 14.887 -28.165 1.00 48.03 246 PHE A C 1
ATOM 2045 O O . PHE A 1 246 ? 31.768 14.988 -27.315 1.00 48.03 246 PHE A O 1
#

Secondary structure (DSSP, 8-state):
--HHHHHHHHHSS----TTSTT--HHHHHHTTGGGGHHHHHHHHHHHHHHHHHHHHHHHHHHHHTT-B--EEEETTEEEE---HHHHHHHHHHHHHHHHHHTSTTGGGTHHHHHHHHHHHHHHHHHHHHHHHHHHHHHHHHHHHTT-HHHHHHTHHHHHHHHHHHHHHHHHHHHHHH--BHHHHHT-HHHHHHHHHHHHHHHHHHHHHHHHHHHHHHH-GGGGGS-HHHHHHHHHTTT-TTGGG--

Foldseek 3Di:
DDVVLVVVVCVVWPDDDPPDPPNDPVVCVVRVVVVVVVVNVVSVVLVVLLVVVVVLLVVLVVVLVPDFFDWDDDPNAIAGDDCPVVLVVLVVVLVVLVVLVPDPSCPVPVVVSVVSNVLSVLLNLLVVLRVLLRVLLVVVCVQLVQFPLSCVVPVVLSVLNVVLVVLNSVLSVVCVVPGRSSVNSVPVVSSVSSVVSNVSSVVSVVVLVVVLVVVCVVPVVCVVDDSVLSSVCSRPVPPPVSVVVD

Nearest PDB structures (foldseek):
  8glv-assembly1_Co  TM=8.452E-01  e=1.373E-12  Chlamydomonas reinhardtii
  7z8f-assembly1_n  TM=9.160E-01  e=5.545E-11  Homo sapiens
  7z8f-assembly1_m  TM=9.160E-01  e=1.276E-10  Homo sapiens
  7z8l-assembly1_f  TM=9.155E-01  e=2.384E-10  Homo sapiens
  7z8f-assembly1_f  TM=9.155E-01  e=3.810E-10  Homo sapiens

Radius of gyration: 30.32 Å; Cα contacts (8 Å, |Δi|>4): 181; chains: 1; bounding box: 81×30×82 Å